Protein AF-A0A7S4VTW3-F1 (afdb_monomer)

Secondary structure (DSSP, 8-state):
---------TT-----TT------EEEE----SS--TT-EEEEEETTEEEEEE--TT-EEEESS--TTS---EEEEEE---B----PPPS-TTS-EEEEEEE-BSSSSPEEEEEEE-------HHHHHHHHHHHHHHHHHHHHHHHTT-HHHHHHHHHHHHHH--S-HHHHHHHHHHHHHHHHH--------PPP---PPPP-

Nearest PDB structures (foldseek):
  2cuh-assembly1_A  TM=1.885E-01  e=2.129E+00  Homo sapiens
  3s9d-assembly1_B  TM=3.911E-01  e=9.878E+00  Homo sapiens
  4gei-assembly1_A  TM=2.249E-01  e=9.311E+00  Homo sapiens
  4ll1-assembly1_C  TM=2.076E-01  e=8.274E+00  Homo sapiens

pLDDT: mean 75.36, std 17.24, range [35.75, 95.25]

Structure (mmCIF, N/CA/C/O backbone):
data_AF-A0A7S4VTW3-F1
#
_entry.id   AF-A0A7S4VTW3-F1
#
loop_
_atom_site.group_PDB
_atom_site.id
_atom_site.type_symbol
_atom_site.label_atom_id
_atom_site.label_alt_id
_atom_site.label_comp_id
_atom_site.label_asym_id
_atom_site.label_entity_id
_atom_site.label_seq_id
_atom_site.pdbx_PDB_ins_code
_atom_site.Cartn_x
_atom_site.Cartn_y
_atom_site.Cartn_z
_atom_site.occupancy
_atom_site.B_iso_or_equiv
_atom_site.auth_seq_id
_atom_site.auth_comp_id
_atom_site.auth_asym_id
_atom_site.auth_atom_id
_atom_site.pdbx_PDB_model_num
ATOM 1 N N . ALA A 1 1 ? -3.606 33.524 -30.419 1.00 40.31 1 ALA A N 1
ATOM 2 C CA . ALA A 1 1 ? -4.395 32.828 -31.462 1.00 40.31 1 ALA A CA 1
ATOM 3 C C . ALA A 1 1 ? -4.151 31.328 -31.303 1.00 40.31 1 ALA A C 1
ATOM 5 O O . ALA A 1 1 ? -2.993 30.963 -31.249 1.00 40.31 1 ALA A O 1
ATOM 6 N N . ARG A 1 2 ? -5.105 30.411 -31.132 1.00 37.78 2 ARG A N 1
ATOM 7 C CA . ARG A 1 2 ? -6.574 30.413 -31.103 1.00 37.78 2 ARG A CA 1
ATOM 8 C C . ARG A 1 2 ? -6.993 29.505 -29.932 1.00 37.78 2 ARG A C 1
ATOM 10 O O . ARG A 1 2 ? -6.525 28.375 -29.864 1.00 37.78 2 ARG A O 1
ATOM 17 N N . GLY A 1 3 ? -7.846 29.994 -29.032 1.00 37.25 3 GLY A N 1
ATOM 18 C CA . GLY A 1 3 ? -8.509 29.160 -28.029 1.00 37.25 3 GLY A CA 1
ATOM 19 C C . GLY A 1 3 ? -9.690 28.441 -28.676 1.00 37.25 3 GLY A C 1
ATOM 20 O O . GLY A 1 3 ? -10.595 29.096 -29.187 1.00 37.25 3 GLY A O 1
ATOM 21 N N . GLY A 1 4 ? -9.651 27.110 -28.709 1.00 35.75 4 GLY A N 1
ATOM 22 C CA . GLY A 1 4 ? -10.769 26.287 -29.161 1.00 35.75 4 GLY A CA 1
ATOM 23 C C . GLY A 1 4 ? -11.735 26.055 -28.006 1.00 35.75 4 GLY A C 1
ATOM 24 O O . GLY A 1 4 ? -11.451 25.253 -27.123 1.00 35.75 4 GLY A O 1
ATOM 25 N N . ALA A 1 5 ? -12.856 26.774 -27.999 1.00 41.16 5 ALA A N 1
ATOM 26 C CA . ALA A 1 5 ? -13.959 26.513 -27.084 1.00 41.16 5 ALA A CA 1
ATOM 27 C C . ALA A 1 5 ? -14.640 25.192 -27.477 1.00 41.16 5 ALA A C 1
ATOM 29 O O . ALA A 1 5 ? -15.158 25.055 -28.585 1.00 41.16 5 ALA A O 1
ATOM 30 N N . CYS A 1 6 ? -14.619 24.217 -26.569 1.00 38.84 6 CYS A N 1
ATOM 31 C CA . CYS A 1 6 ? -15.342 22.962 -26.725 1.00 38.84 6 CYS A CA 1
ATOM 32 C C . CYS A 1 6 ? -16.810 23.214 -26.352 1.00 38.84 6 CYS A C 1
ATOM 34 O O . CYS A 1 6 ? -17.150 23.328 -25.175 1.00 38.84 6 CYS A O 1
ATOM 36 N N . LEU A 1 7 ? -17.672 23.372 -27.356 1.00 40.34 7 LEU A N 1
ATOM 37 C CA . LEU A 1 7 ? -19.118 23.464 -27.163 1.00 40.34 7 LEU A CA 1
ATOM 38 C C . LEU A 1 7 ? -19.650 22.068 -26.812 1.00 40.34 7 LEU A C 1
ATOM 40 O O . LEU A 1 7 ? -19.725 21.186 -27.666 1.00 40.34 7 LEU A O 1
ATOM 44 N N . LEU A 1 8 ? -19.989 21.865 -25.539 1.00 41.28 8 LEU A N 1
ATOM 45 C CA . LEU A 1 8 ? -20.684 20.673 -25.057 1.00 41.28 8 LEU A CA 1
ATOM 46 C C . LEU A 1 8 ? -22.114 20.670 -25.610 1.00 41.28 8 LEU A C 1
ATOM 48 O O . LEU A 1 8 ? -22.966 21.426 -25.148 1.00 41.28 8 LEU A O 1
ATOM 52 N N . VAL A 1 9 ? -22.377 19.811 -26.594 1.00 42.78 9 VAL A N 1
ATOM 53 C CA . VAL A 1 9 ? -23.741 19.467 -27.013 1.00 42.78 9 VAL A CA 1
ATOM 54 C C . VAL A 1 9 ? -24.202 18.270 -26.172 1.00 42.78 9 VAL A C 1
ATOM 56 O O . VAL A 1 9 ? -23.543 17.226 -26.211 1.00 42.78 9 VAL A O 1
ATOM 59 N N . PRO A 1 10 ? -25.300 18.374 -25.405 1.00 39.25 10 PRO A N 1
ATOM 60 C CA . PRO A 1 10 ? -25.821 17.248 -24.639 1.00 39.25 10 PRO A CA 1
ATOM 61 C C . PRO A 1 10 ? -26.423 16.202 -25.591 1.00 39.25 10 PRO A C 1
ATOM 63 O O . PRO A 1 10 ? -27.351 16.501 -26.336 1.00 39.25 10 PRO A O 1
ATOM 66 N N . GLY A 1 11 ? -25.886 14.977 -25.570 1.00 49.53 11 GLY A N 1
ATOM 67 C CA . GLY A 1 11 ? -26.440 13.820 -26.294 1.00 49.53 11 GLY A CA 1
ATOM 68 C C . GLY A 1 11 ? -25.561 13.202 -27.388 1.00 49.53 11 GLY A C 1
ATOM 69 O O . GLY A 1 11 ? -25.946 12.183 -27.954 1.00 49.53 11 GLY A O 1
ATOM 70 N N . SER A 1 12 ? -24.374 13.749 -27.666 1.00 51.53 12 SER A N 1
ATOM 71 C CA . SER A 1 12 ? -23.443 13.170 -28.648 1.00 51.53 12 SER A CA 1
ATOM 72 C C . SER A 1 12 ? -22.347 12.338 -27.964 1.00 51.53 12 SER A C 1
ATOM 74 O O . SER A 1 12 ? -21.712 12.843 -27.037 1.00 51.53 12 SER A O 1
ATOM 76 N N . PRO A 1 13 ? -22.055 11.098 -28.409 1.00 41.88 13 PRO A N 1
ATOM 77 C CA . PRO A 1 13 ? -20.896 10.359 -27.919 1.00 41.88 13 PRO A CA 1
ATOM 78 C C . PRO A 1 13 ? -19.616 11.092 -28.340 1.00 41.88 13 PRO A C 1
ATOM 80 O O . PRO A 1 13 ? -19.361 11.304 -29.528 1.00 41.88 13 PRO A O 1
ATOM 83 N N . CYS A 1 14 ? -18.827 11.516 -27.353 1.00 39.41 14 CYS A N 1
ATOM 84 C CA . CYS A 1 14 ? -17.592 12.266 -27.552 1.00 39.41 14 CYS A CA 1
ATOM 85 C C . CYS A 1 14 ? -16.625 11.505 -28.475 1.00 39.41 14 CYS A C 1
ATOM 87 O O . CYS A 1 14 ? -16.074 10.475 -28.098 1.00 39.41 14 CYS A O 1
ATOM 89 N N . ARG A 1 15 ? -16.371 12.043 -29.675 1.00 46.22 15 ARG A N 1
ATOM 90 C CA . ARG A 1 15 ? -15.330 11.574 -30.612 1.00 46.22 15 ARG A CA 1
ATOM 91 C C . ARG A 1 15 ? -13.986 12.280 -30.381 1.00 46.22 15 ARG A C 1
ATOM 93 O O . ARG A 1 15 ? -13.304 12.658 -31.328 1.00 46.22 15 ARG A O 1
ATOM 100 N N . CYS A 1 16 ? -13.603 12.488 -29.126 1.00 39.94 16 CYS A N 1
ATOM 101 C CA . CYS A 1 16 ? -12.280 13.002 -28.788 1.00 39.94 16 CYS A CA 1
ATOM 102 C C . CYS A 1 16 ? -11.392 11.827 -28.375 1.00 39.94 16 CYS A C 1
ATOM 104 O O . CYS A 1 16 ? -11.634 11.193 -27.352 1.00 39.94 16 CYS A O 1
ATOM 106 N N . THR A 1 17 ? -10.328 11.573 -29.132 1.00 48.25 17 THR A N 1
ATOM 107 C CA . THR A 1 17 ? -9.265 10.607 -28.797 1.00 48.25 17 THR A CA 1
ATOM 108 C C . THR A 1 17 ? -8.477 10.974 -27.530 1.00 48.25 17 THR A C 1
ATOM 110 O O . THR A 1 17 ? -7.652 10.188 -27.082 1.00 48.25 17 THR A O 1
ATOM 113 N N . SER A 1 18 ? -8.743 12.138 -26.928 1.00 48.00 18 SER A N 1
ATOM 114 C CA . SER A 1 18 ? -8.175 12.606 -25.657 1.00 48.00 18 SER A CA 1
ATOM 115 C C . SER A 1 18 ? -9.196 12.729 -24.521 1.00 48.00 18 SER A C 1
ATOM 117 O O . SER A 1 18 ? -8.844 13.183 -23.432 1.00 48.00 18 SER A O 1
ATOM 119 N N . CYS A 1 19 ? -10.452 12.315 -24.726 1.00 40.25 19 CYS A N 1
ATOM 120 C CA . CYS A 1 19 ? -11.350 12.109 -23.599 1.00 40.25 19 CYS A CA 1
ATOM 121 C C . CYS A 1 19 ? -10.876 10.856 -22.864 1.00 40.25 19 CYS A C 1
ATOM 123 O O . CYS A 1 19 ? -11.271 9.741 -23.203 1.00 40.25 19 CYS A O 1
ATOM 125 N N . LEU A 1 20 ? -10.039 11.054 -21.842 1.00 51.88 20 LEU A N 1
ATOM 126 C CA . LEU A 1 20 ? -9.971 10.161 -20.692 1.00 51.88 20 LEU A CA 1
ATOM 127 C C . LEU A 1 20 ? -11.396 10.093 -20.136 1.00 51.88 20 LEU A C 1
ATOM 129 O O . LEU A 1 20 ? -11.798 10.896 -19.299 1.00 51.88 20 LEU A O 1
ATOM 133 N N . CYS A 1 21 ? -12.213 9.215 -20.714 1.00 48.25 21 CYS A N 1
ATOM 134 C CA . CYS A 1 21 ? -13.473 8.812 -20.135 1.00 48.25 21 CYS A CA 1
ATOM 135 C C . CYS A 1 21 ? -13.090 8.236 -18.779 1.00 48.25 21 CYS A C 1
ATOM 137 O O . CYS A 1 21 ? -12.480 7.175 -18.694 1.00 48.25 21 CYS A O 1
ATOM 139 N N . ASP A 1 22 ? -13.322 9.043 -17.750 1.00 58.25 22 ASP A N 1
ATOM 140 C CA . ASP A 1 22 ? -12.857 8.843 -16.389 1.00 58.25 22 ASP A CA 1
ATOM 141 C C . ASP A 1 22 ? -13.592 7.621 -15.824 1.00 58.25 22 ASP A C 1
ATOM 143 O O . ASP A 1 22 ? -14.666 7.718 -15.220 1.00 58.25 22 ASP A O 1
ATOM 147 N N . LYS A 1 23 ? -13.088 6.429 -16.164 1.00 69.56 23 LYS A N 1
ATOM 148 C CA . LYS A 1 23 ? -13.710 5.159 -15.807 1.00 69.56 23 LYS A CA 1
ATOM 149 C C . LYS A 1 23 ? -13.728 5.090 -14.291 1.00 69.56 23 LYS A C 1
ATOM 151 O O . LYS A 1 23 ? -12.695 5.109 -13.621 1.00 69.56 23 LYS A O 1
ATOM 156 N N . THR A 1 24 ? -14.944 5.081 -13.761 1.00 81.31 24 THR A N 1
ATOM 157 C CA . THR A 1 24 ? -15.186 5.019 -12.329 1.00 81.31 24 THR A CA 1
ATOM 158 C C . THR A 1 24 ? -15.434 3.566 -11.955 1.00 81.31 24 THR A C 1
ATOM 160 O O . THR A 1 24 ? -16.357 2.939 -12.467 1.00 81.31 24 THR A O 1
ATOM 163 N N . MET A 1 25 ? -14.602 3.024 -11.073 1.00 84.62 25 MET A N 1
ATOM 164 C CA . MET A 1 25 ? -14.746 1.678 -10.529 1.00 84.62 25 MET A CA 1
ATOM 165 C C . MET A 1 25 ? -15.407 1.749 -9.152 1.00 84.62 25 MET A C 1
ATOM 167 O O . MET A 1 25 ? -15.075 2.624 -8.355 1.00 84.62 25 MET A O 1
ATOM 171 N N . HIS A 1 26 ? -16.320 0.827 -8.853 1.00 88.44 26 HIS A N 1
ATOM 172 C CA . HIS A 1 26 ? -16.924 0.675 -7.530 1.00 88.44 26 HIS A CA 1
ATOM 173 C C . HIS A 1 26 ? -16.587 -0.714 -6.985 1.00 88.44 26 HIS A C 1
ATOM 175 O O . HIS A 1 26 ? -16.919 -1.715 -7.610 1.00 88.44 26 HIS A O 1
ATOM 181 N N . ILE A 1 27 ? -15.923 -0.768 -5.832 1.00 88.81 27 ILE A N 1
ATOM 182 C CA . ILE A 1 27 ? -15.597 -2.009 -5.124 1.00 88.81 27 ILE A CA 1
ATOM 183 C C . ILE A 1 27 ? -16.451 -2.063 -3.862 1.00 88.81 27 ILE A C 1
ATOM 185 O O . ILE A 1 27 ? -16.221 -1.287 -2.941 1.00 88.81 27 ILE A O 1
ATOM 189 N N . THR A 1 28 ? -17.434 -2.955 -3.809 1.00 90.81 28 THR A N 1
ATOM 190 C CA . THR A 1 28 ? -18.324 -3.112 -2.649 1.00 90.81 28 THR A CA 1
ATOM 191 C C . THR A 1 28 ? -17.976 -4.392 -1.907 1.00 90.8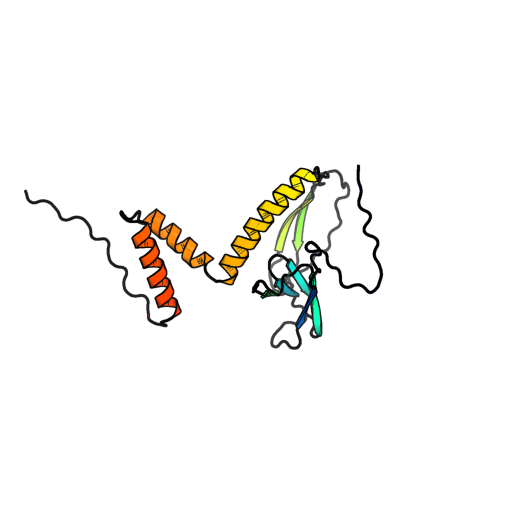1 28 THR A C 1
ATOM 193 O O . THR A 1 28 ? -17.871 -5.445 -2.534 1.00 90.81 28 THR A O 1
ATOM 196 N N . ILE A 1 29 ? -17.829 -4.322 -0.582 1.00 89.00 29 ILE A N 1
ATOM 197 C CA . ILE A 1 29 ? -17.709 -5.531 0.242 1.00 89.00 29 ILE A CA 1
ATOM 198 C C . ILE A 1 29 ? -19.113 -6.030 0.557 1.00 89.00 29 ILE A C 1
ATOM 200 O O . ILE A 1 29 ? -19.853 -5.381 1.295 1.00 89.00 29 ILE A O 1
ATOM 204 N N . VAL A 1 30 ? -19.481 -7.158 -0.045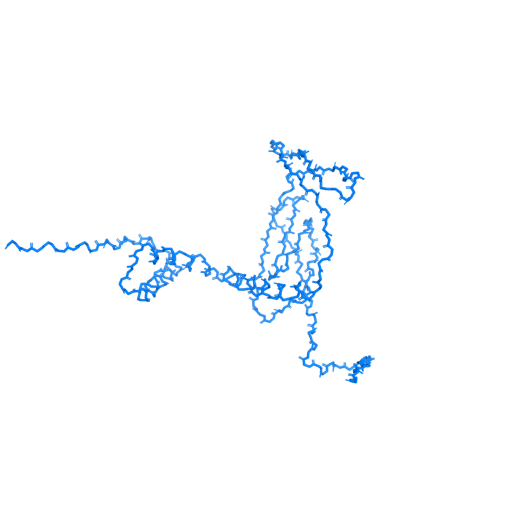 1.00 88.88 30 VAL A N 1
ATOM 205 C CA . VAL A 1 30 ? -20.820 -7.748 0.091 1.00 88.88 30 VAL A CA 1
ATOM 206 C C . VAL A 1 30 ? -20.940 -8.527 1.398 1.00 88.88 30 VAL A C 1
ATOM 208 O O . VAL A 1 30 ? -21.948 -8.412 2.083 1.00 88.88 30 VAL A O 1
ATOM 211 N N . GLU A 1 31 ? -19.892 -9.257 1.774 1.00 85.88 31 GLU A N 1
ATOM 212 C CA . GLU A 1 31 ? -19.836 -10.080 2.982 1.00 85.88 31 GLU A CA 1
ATOM 213 C C . GLU A 1 31 ? -18.412 -10.060 3.556 1.00 85.88 31 GLU A C 1
ATOM 215 O O . GLU A 1 31 ? -17.439 -9.925 2.811 1.00 85.88 31 GLU A O 1
ATOM 220 N N . ALA A 1 32 ? -18.287 -10.184 4.878 1.00 83.06 32 ALA A N 1
ATOM 221 C CA . ALA A 1 32 ? -17.016 -10.413 5.558 1.00 83.06 32 ALA A CA 1
ATOM 222 C C . ALA A 1 32 ? -17.240 -11.293 6.792 1.00 83.06 32 ALA A C 1
ATOM 224 O O . ALA A 1 32 ? -18.167 -11.049 7.564 1.00 83.06 32 ALA A O 1
ATOM 225 N N . GLY A 1 33 ? -16.382 -12.296 6.967 1.00 82.56 33 GLY A N 1
ATOM 226 C CA . GLY A 1 33 ? -16.269 -13.085 8.192 1.00 82.56 33 GLY A CA 1
ATOM 227 C C . GLY A 1 33 ? -15.075 -12.614 9.019 1.00 82.56 33 GLY A C 1
ATOM 228 O O . GLY A 1 33 ? -14.117 -12.079 8.463 1.00 82.56 33 GLY A O 1
ATOM 229 N N . ASP A 1 34 ? -15.150 -12.799 10.336 1.00 83.69 34 ASP A N 1
ATOM 230 C CA . ASP A 1 34 ? -14.021 -12.646 11.265 1.00 83.69 34 ASP A CA 1
ATOM 231 C C . ASP A 1 34 ? -13.341 -11.259 11.298 1.00 83.69 34 ASP A C 1
ATOM 233 O O . ASP A 1 34 ? -12.207 -11.130 11.761 1.00 83.69 34 ASP A O 1
ATOM 237 N N . LEU A 1 35 ? -14.024 -10.196 10.850 1.00 80.81 35 LEU A N 1
ATOM 238 C CA . LEU A 1 35 ? -13.532 -8.820 10.979 1.00 80.81 35 LEU A CA 1
ATOM 239 C C . LEU A 1 35 ? -14.039 -8.162 12.279 1.00 80.81 35 LEU A C 1
ATOM 241 O O . LEU A 1 35 ? -15.251 -8.157 12.516 1.00 80.81 35 LEU A O 1
ATOM 245 N N . PRO A 1 36 ? -13.160 -7.540 13.089 1.00 83.44 36 PRO A N 1
ATOM 246 C CA . PRO A 1 36 ? -13.571 -6.731 14.235 1.00 83.44 36 PRO A CA 1
ATOM 247 C C . PRO A 1 36 ? -14.512 -5.587 13.831 1.00 83.44 36 PRO A C 1
ATOM 249 O O . PRO A 1 36 ? -14.357 -4.980 12.769 1.00 83.44 36 PRO A O 1
ATOM 252 N N . SER A 1 37 ? -15.474 -5.249 14.696 1.00 79.50 37 SER A N 1
ATOM 253 C CA . SER A 1 37 ? -16.483 -4.211 14.421 1.00 79.50 37 SER A CA 1
ATOM 254 C C . SER A 1 37 ? -15.908 -2.799 14.250 1.00 79.50 37 SER A C 1
ATOM 256 O O . SER A 1 37 ? -16.566 -1.929 13.685 1.00 79.50 37 SER A O 1
ATOM 258 N N . ASP A 1 38 ? -14.701 -2.555 14.752 1.00 84.50 38 ASP A N 1
ATOM 259 C CA . ASP A 1 38 ? -13.972 -1.287 14.690 1.00 84.50 38 ASP A CA 1
ATOM 260 C C . ASP A 1 38 ? -12.769 -1.331 13.731 1.00 84.50 38 ASP A C 1
ATOM 262 O O . ASP A 1 38 ? -11.942 -0.412 13.711 1.00 84.50 38 ASP A O 1
ATOM 266 N N . ALA A 1 39 ? -12.686 -2.376 12.901 1.00 89.25 39 ALA A N 1
ATOM 267 C CA . ALA A 1 39 ? -11.655 -2.493 11.890 1.00 89.25 39 ALA A CA 1
ATOM 268 C C . ALA A 1 39 ? -11.787 -1.397 10.820 1.00 89.25 39 ALA A C 1
ATOM 270 O O . ALA A 1 39 ? -12.874 -0.957 10.437 1.00 89.25 39 ALA A O 1
ATOM 271 N N . PHE A 1 40 ? -10.649 -0.976 10.288 1.00 92.75 40 PHE A N 1
ATOM 272 C CA . PHE A 1 40 ? -10.537 -0.131 9.114 1.00 92.75 40 PHE A CA 1
ATOM 273 C C . PHE A 1 40 ? -10.112 -0.985 7.929 1.00 92.75 40 PHE A C 1
ATOM 275 O O . PHE A 1 40 ? -9.143 -1.738 8.012 1.00 92.75 40 PHE A O 1
ATOM 282 N N . LEU A 1 41 ? -10.791 -0.820 6.799 1.00 93.38 41 LEU A N 1
ATOM 283 C CA . LEU A 1 41 ? -10.428 -1.476 5.554 1.00 93.38 41 LEU A CA 1
ATOM 284 C C . LEU A 1 41 ? -9.726 -0.488 4.623 1.00 93.38 41 LEU A C 1
ATOM 286 O O . LEU A 1 41 ? -10.228 0.605 4.336 1.00 93.38 41 LEU A O 1
ATOM 290 N N . SER A 1 42 ? -8.556 -0.888 4.141 1.00 93.62 42 SER A N 1
ATOM 291 C CA . SER A 1 42 ? -7.818 -0.229 3.075 1.00 93.62 42 SER A CA 1
ATOM 292 C C . SER A 1 42 ? -7.982 -1.004 1.786 1.00 93.62 42 SER A C 1
ATOM 294 O O . SER A 1 42 ? -7.588 -2.162 1.709 1.00 93.62 42 SER A O 1
ATOM 296 N N . VAL A 1 43 ? -8.477 -0.327 0.759 1.00 92.06 43 VAL A N 1
ATOM 297 C CA . VAL A 1 43 ? -8.527 -0.845 -0.605 1.00 92.06 43 VAL A CA 1
ATOM 298 C C . VAL A 1 43 ? -7.586 -0.004 -1.455 1.00 92.06 43 VAL A C 1
ATOM 300 O O . VAL A 1 43 ? -7.741 1.219 -1.541 1.00 92.06 43 VAL A O 1
ATOM 303 N N . ARG A 1 44 ? -6.592 -0.643 -2.068 1.00 90.56 44 ARG A N 1
ATOM 304 C CA . ARG A 1 44 ? -5.660 -0.016 -3.006 1.00 90.56 44 ARG A CA 1
ATOM 305 C C . ARG A 1 44 ? -5.911 -0.554 -4.406 1.00 90.56 44 ARG A C 1
ATOM 307 O O . ARG A 1 44 ? -5.919 -1.761 -4.609 1.00 90.56 44 ARG A O 1
ATOM 314 N N . VAL A 1 45 ? -6.074 0.360 -5.355 1.00 87.19 45 VAL A N 1
ATOM 315 C CA . VAL A 1 45 ? -6.209 0.075 -6.786 1.00 87.19 45 VAL A CA 1
ATOM 316 C C . VAL A 1 45 ? -5.171 0.916 -7.519 1.00 87.19 45 VAL A C 1
ATOM 318 O O . VAL A 1 45 ? -5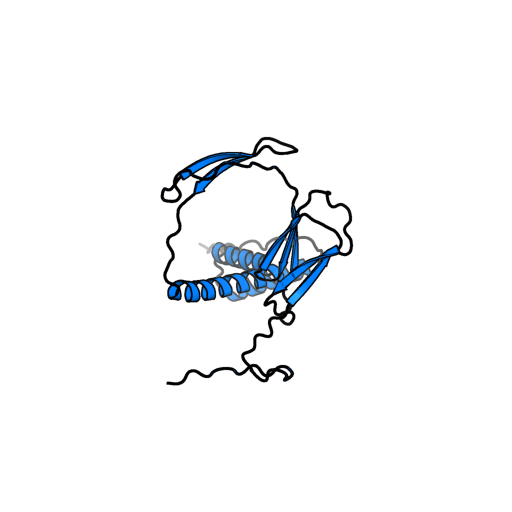.281 2.146 -7.552 1.00 87.19 45 VAL A O 1
ATOM 321 N N . GLY A 1 46 ? -4.129 0.265 -8.043 1.00 82.62 46 GLY A N 1
ATOM 322 C CA . GLY A 1 46 ? -2.951 0.951 -8.581 1.00 82.62 46 GLY A CA 1
ATOM 323 C C . GLY A 1 46 ? -2.340 1.907 -7.548 1.00 82.62 46 GLY A C 1
ATOM 324 O O . GLY A 1 46 ? -1.914 1.496 -6.468 1.00 82.62 46 GLY A O 1
ATOM 325 N N . GLU A 1 47 ? -2.349 3.205 -7.849 1.00 74.12 47 GLU A N 1
ATOM 326 C CA . GLU A 1 47 ? -1.818 4.254 -6.967 1.00 74.12 47 GLU A CA 1
ATOM 327 C C . GLU A 1 47 ? -2.822 4.759 -5.924 1.00 74.12 47 GLU A C 1
ATOM 329 O O . GLU A 1 47 ? -2.444 5.365 -4.919 1.00 74.12 47 GLU A O 1
ATOM 334 N N . THR A 1 48 ? -4.118 4.534 -6.146 1.00 82.81 48 THR A N 1
ATOM 335 C CA . THR A 1 48 ? -5.145 5.083 -5.263 1.00 82.81 48 THR A CA 1
ATOM 336 C C . THR A 1 48 ? -5.387 4.116 -4.115 1.00 82.81 48 THR A C 1
ATOM 338 O O . THR A 1 48 ? -5.960 3.048 -4.307 1.00 82.81 48 THR A O 1
ATOM 341 N N . LYS A 1 49 ? -4.996 4.508 -2.898 1.00 90.12 49 LYS A N 1
ATOM 342 C CA . LYS A 1 49 ? -5.365 3.824 -1.650 1.00 90.12 49 LYS A CA 1
ATOM 343 C C . LYS A 1 49 ? -6.497 4.578 -0.960 1.00 90.12 49 LYS A C 1
ATOM 345 O O . LYS A 1 49 ? -6.432 5.793 -0.789 1.00 90.12 49 LYS A O 1
ATOM 350 N N . ARG A 1 50 ? -7.538 3.857 -0.547 1.00 92.31 50 ARG A N 1
ATOM 351 C CA . ARG A 1 50 ? -8.671 4.387 0.218 1.00 92.31 50 ARG A CA 1
ATOM 352 C C . ARG A 1 50 ? -8.816 3.602 1.510 1.00 92.31 50 ARG A C 1
ATOM 354 O O . ARG A 1 50 ? -9.022 2.399 1.458 1.00 92.31 50 ARG A O 1
ATOM 361 N N . LEU A 1 51 ? -8.727 4.295 2.642 1.00 93.75 51 LEU A N 1
ATOM 362 C CA . LEU A 1 51 ? -8.870 3.739 3.989 1.00 93.75 51 LEU A CA 1
ATOM 363 C C . LEU A 1 51 ? -10.154 4.275 4.626 1.00 93.75 51 LEU A C 1
ATOM 365 O O . LEU A 1 51 ? -10.371 5.488 4.610 1.00 93.75 51 LEU A O 1
ATOM 369 N N . ARG A 1 52 ? -10.999 3.393 5.168 1.00 91.62 52 ARG A N 1
ATOM 370 C CA . ARG A 1 52 ? -12.267 3.762 5.822 1.00 91.62 52 ARG A CA 1
ATOM 371 C C . ARG A 1 52 ? -12.607 2.788 6.952 1.00 91.62 52 ARG A C 1
ATOM 373 O O . ARG A 1 52 ? -12.152 1.648 6.883 1.00 91.62 52 ARG A O 1
ATOM 380 N N . PRO A 1 53 ? -13.426 3.187 7.941 1.00 91.31 53 PRO A N 1
ATOM 381 C CA . PRO A 1 53 ? -14.064 2.232 8.842 1.00 91.31 53 PRO A CA 1
ATOM 382 C C . PRO A 1 53 ? -14.804 1.156 8.042 1.00 91.31 53 PRO A C 1
ATOM 384 O O . PRO A 1 53 ? -15.467 1.470 7.052 1.00 91.31 53 PRO A O 1
ATOM 387 N N . PHE A 1 54 ? -14.669 -0.100 8.450 1.00 88.56 54 PHE A N 1
ATOM 388 C CA . PHE A 1 54 ? -15.281 -1.220 7.756 1.00 88.56 54 PHE A CA 1
ATOM 389 C C . PHE A 1 54 ? -16.801 -1.220 7.957 1.00 88.56 54 PHE A C 1
ATOM 391 O O . PHE A 1 54 ? -17.297 -1.210 9.083 1.00 88.56 54 PHE A O 1
ATOM 398 N N . LYS A 1 55 ? -17.545 -1.230 6.847 1.00 87.06 55 LYS A N 1
ATOM 399 C CA . LYS A 1 55 ? -19.001 -1.381 6.824 1.00 87.06 55 LYS A CA 1
ATOM 400 C C . LYS A 1 55 ? -19.398 -2.256 5.645 1.00 87.06 55 LYS A C 1
ATOM 402 O O . LYS A 1 55 ? -19.050 -1.961 4.500 1.00 87.06 55 LYS A O 1
ATOM 407 N N . VAL A 1 56 ? -20.144 -3.318 5.929 1.00 87.31 56 VAL A N 1
ATOM 408 C CA . VAL A 1 56 ? -20.699 -4.201 4.899 1.00 87.31 56 VAL A CA 1
ATOM 409 C C . VAL A 1 56 ? -21.673 -3.407 4.023 1.00 87.31 56 VAL A C 1
ATOM 411 O O . VAL A 1 56 ? -22.460 -2.604 4.525 1.00 87.31 56 VAL A O 1
ATOM 414 N N . GLY A 1 57 ? -21.591 -3.600 2.708 1.00 85.31 57 GLY A N 1
ATOM 415 C CA . GLY A 1 57 ? -22.410 -2.895 1.721 1.00 85.31 57 GLY A CA 1
ATOM 416 C C . GLY A 1 57 ? -21.897 -1.506 1.324 1.00 85.31 57 GLY A C 1
ATOM 417 O O . GLY A 1 57 ? -22.463 -0.897 0.417 1.00 85.31 57 GLY A O 1
ATOM 418 N N . GLU A 1 58 ? -20.822 -0.994 1.935 1.00 87.88 58 GLU A N 1
ATOM 419 C CA . GLU A 1 58 ? -20.233 0.282 1.518 1.00 87.88 58 GLU A CA 1
ATOM 420 C C . GLU A 1 58 ? -19.319 0.111 0.292 1.00 87.88 58 GLU A C 1
ATOM 422 O O . GLU A 1 58 ? -18.489 -0.800 0.217 1.00 87.88 58 GLU A O 1
ATOM 427 N N . ALA A 1 59 ? -19.455 1.022 -0.677 1.00 87.88 59 ALA A N 1
ATOM 428 C CA . ALA A 1 59 ? -18.676 1.004 -1.907 1.00 87.88 59 ALA A CA 1
ATOM 429 C C . AL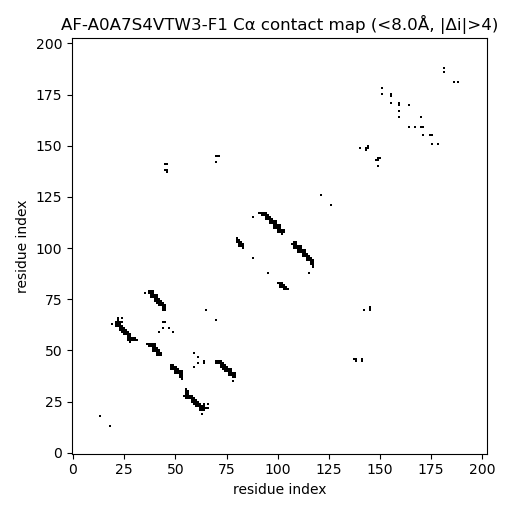A A 1 59 ? -17.427 1.902 -1.842 1.00 87.88 59 ALA A C 1
ATOM 431 O O . ALA A 1 59 ? -17.464 3.104 -1.538 1.00 87.88 59 ALA A O 1
ATOM 432 N N . PHE A 1 60 ? -16.305 1.335 -2.268 1.00 90.50 60 PHE A N 1
ATOM 433 C CA . PHE A 1 60 ? -15.079 2.030 -2.595 1.00 90.50 60 PHE A CA 1
ATOM 434 C C . PHE A 1 60 ? -15.083 2.478 -4.055 1.00 90.50 60 PHE A C 1
ATOM 436 O O . PHE A 1 60 ? -14.793 1.705 -4.959 1.00 90.50 60 PHE A O 1
ATOM 443 N N . THR A 1 61 ? -15.428 3.741 -4.295 1.00 89.50 61 THR A N 1
ATOM 444 C CA . THR A 1 61 ? -15.300 4.357 -5.623 1.00 89.50 61 THR A CA 1
ATOM 445 C C . THR A 1 61 ? -13.830 4.589 -5.961 1.00 89.50 61 THR A C 1
ATOM 447 O O . THR A 1 61 ? -13.078 4.954 -5.077 1.00 89.50 61 THR A O 1
ATOM 450 N N . PHE A 1 62 ? -13.404 4.469 -7.208 1.00 87.44 62 PHE A N 1
ATOM 451 C CA . PHE A 1 62 ? -12.089 4.888 -7.691 1.00 87.44 62 PHE A CA 1
ATOM 452 C C . PHE A 1 62 ? -12.277 5.559 -9.048 1.00 87.44 62 PHE A C 1
ATOM 454 O O . PHE A 1 62 ? -13.030 5.052 -9.871 1.00 87.44 62 PHE A O 1
ATOM 461 N N . LYS A 1 63 ? -11.652 6.719 -9.258 1.00 85.50 63 LYS A N 1
ATOM 462 C CA . LYS A 1 63 ? -11.717 7.473 -10.521 1.00 85.50 63 LYS A CA 1
ATOM 463 C C . LYS A 1 63 ? -10.391 7.325 -11.258 1.00 85.50 63 LYS A C 1
ATOM 465 O O . LYS A 1 63 ? -9.374 7.116 -10.598 1.00 85.50 63 LYS A O 1
ATOM 470 N N . GLY A 1 64 ? -10.407 7.440 -12.582 1.00 73.50 64 GLY A N 1
ATOM 471 C CA . GLY A 1 64 ? -9.205 7.356 -13.410 1.00 73.50 64 GLY A CA 1
ATOM 472 C C . GLY A 1 64 ? -8.511 5.998 -13.358 1.00 73.50 64 GLY A C 1
ATOM 473 O O . GLY A 1 64 ? -7.307 5.927 -13.587 1.00 73.50 64 GLY A O 1
ATOM 474 N N . VAL A 1 65 ? -9.242 4.935 -13.007 1.00 68.06 65 VAL A N 1
ATOM 475 C CA . VAL A 1 65 ? -8.694 3.578 -13.007 1.00 68.06 65 VAL A CA 1
ATOM 476 C C . VAL A 1 65 ? -8.947 2.967 -14.371 1.00 68.06 65 VAL A C 1
ATOM 478 O O . VAL A 1 65 ? -10.092 2.744 -14.775 1.00 68.06 65 VAL A O 1
ATOM 481 N N . ASP A 1 66 ? -7.865 2.641 -15.064 1.00 66.00 66 ASP A N 1
ATOM 482 C CA . ASP A 1 66 ? -7.932 1.863 -16.288 1.00 66.00 66 ASP A CA 1
ATOM 483 C C . ASP A 1 66 ? -8.300 0.415 -15.945 1.00 66.00 66 ASP A C 1
ATOM 485 O O . ASP A 1 66 ? -7.451 -0.439 -15.732 1.00 66.00 66 ASP A O 1
ATOM 489 N N . ALA A 1 67 ? -9.597 0.099 -15.926 1.00 56.84 67 ALA A N 1
ATOM 490 C CA . ALA A 1 67 ? -10.081 -1.276 -15.732 1.00 56.84 67 ALA A CA 1
ATOM 491 C C . ALA A 1 67 ? -9.537 -2.273 -16.785 1.00 56.84 67 ALA A C 1
ATOM 493 O O . ALA A 1 67 ? -9.665 -3.483 -16.631 1.00 56.84 67 ALA A O 1
ATOM 494 N N . SER A 1 68 ? -8.944 -1.764 -17.870 1.00 55.16 68 SER A N 1
ATOM 495 C CA . SER A 1 68 ? -8.358 -2.538 -18.965 1.00 55.16 68 SER A CA 1
ATOM 496 C C . SER A 1 68 ? -6.883 -2.913 -18.746 1.00 55.16 68 SER A C 1
ATOM 498 O O . SER A 1 68 ? -6.365 -3.695 -19.534 1.00 55.16 68 SER A O 1
ATOM 500 N N . SER A 1 69 ? -6.199 -2.386 -17.720 1.00 55.38 69 SER A N 1
ATOM 501 C CA . SER A 1 69 ? -4.755 -2.609 -17.512 1.00 55.38 69 SER A CA 1
ATOM 502 C C . SER A 1 69 ? -4.408 -3.778 -16.581 1.00 55.38 69 SER A C 1
ATOM 504 O O . SER A 1 69 ? -3.245 -3.942 -16.226 1.00 55.38 69 SER A O 1
ATOM 506 N N . GLY A 1 70 ? -5.377 -4.620 -16.197 1.00 57.19 70 GLY A N 1
ATOM 507 C CA . GLY A 1 70 ? -5.105 -5.811 -15.376 1.00 57.19 70 GLY A CA 1
ATOM 508 C C . GLY A 1 70 ? -4.527 -5.490 -13.990 1.00 57.19 70 GLY A C 1
ATOM 509 O O . GLY A 1 70 ? -3.815 -6.309 -13.418 1.00 57.19 70 GLY A O 1
ATOM 510 N N . GLY A 1 71 ? -4.787 -4.285 -13.469 1.00 68.44 71 GLY A N 1
ATOM 511 C CA . GLY A 1 71 ? -4.220 -3.818 -12.205 1.00 68.44 71 GLY A CA 1
ATOM 512 C C . GLY A 1 71 ? -4.661 -4.665 -11.010 1.00 68.44 71 GLY A C 1
ATOM 513 O O . GLY A 1 71 ? -5.832 -5.030 -10.896 1.00 68.44 71 GLY A O 1
ATOM 514 N N . CYS A 1 72 ? -3.727 -4.955 -10.100 1.00 75.62 72 CYS A N 1
ATOM 515 C CA . CYS A 1 72 ? -4.045 -5.668 -8.869 1.00 75.62 72 CYS A CA 1
ATOM 516 C C . CYS A 1 72 ? -4.803 -4.776 -7.876 1.00 75.62 72 CYS A C 1
ATOM 518 O O . CYS A 1 72 ? -4.624 -3.552 -7.827 1.00 75.62 72 CYS A O 1
ATOM 520 N N . ILE A 1 73 ? -5.659 -5.413 -7.078 1.00 87.69 73 ILE A N 1
ATOM 521 C CA . ILE A 1 73 ? -6.405 -4.775 -5.996 1.00 87.69 73 ILE A CA 1
ATOM 522 C C . ILE A 1 73 ? -5.893 -5.370 -4.692 1.00 87.69 73 ILE A C 1
ATOM 524 O O . ILE A 1 73 ? -6.014 -6.573 -4.472 1.00 87.69 73 ILE A O 1
ATOM 528 N N . GLN A 1 74 ? -5.330 -4.529 -3.833 1.00 88.94 74 GLN A N 1
ATOM 529 C CA . GLN A 1 74 ? -4.841 -4.943 -2.522 1.00 88.94 74 GLN A CA 1
ATOM 530 C C . GLN A 1 74 ? -5.844 -4.538 -1.440 1.00 88.94 74 GLN A C 1
ATOM 532 O O . GLN A 1 74 ? -6.303 -3.391 -1.404 1.00 88.94 74 GLN A O 1
ATOM 537 N N . PHE A 1 75 ? -6.138 -5.477 -0.543 1.00 91.38 75 PHE A N 1
ATOM 538 C CA . PHE A 1 75 ? -6.980 -5.277 0.631 1.00 91.38 75 PHE A CA 1
ATOM 539 C C . PHE A 1 75 ? -6.131 -5.440 1.892 1.00 91.38 75 PHE A C 1
ATOM 541 O O . PHE A 1 75 ? -5.517 -6.484 2.083 1.00 91.38 75 PHE A O 1
ATOM 548 N N . ASP A 1 76 ? -6.120 -4.424 2.754 1.00 91.00 76 ASP A N 1
ATOM 549 C CA . ASP A 1 76 ? -5.507 -4.504 4.082 1.00 91.00 76 ASP A CA 1
ATOM 550 C C . ASP A 1 76 ? -6.579 -4.215 5.142 1.00 91.00 76 ASP A C 1
ATOM 552 O O . ASP A 1 76 ? -7.303 -3.221 5.029 1.00 91.00 76 ASP A O 1
ATOM 556 N N . ALA A 1 77 ? -6.663 -5.044 6.181 1.00 90.69 77 ALA A N 1
ATOM 557 C CA . ALA A 1 77 ? -7.489 -4.787 7.357 1.00 90.69 77 ALA A CA 1
ATOM 558 C C . ALA A 1 77 ? -6.605 -4.283 8.505 1.00 90.69 77 ALA A C 1
ATOM 560 O O . ALA A 1 77 ? -5.538 -4.837 8.768 1.00 90.69 77 ALA A O 1
ATOM 561 N N . TYR A 1 78 ? -7.045 -3.224 9.178 1.00 90.81 78 TYR A N 1
ATOM 562 C CA . TYR A 1 78 ? -6.347 -2.619 10.307 1.00 90.81 78 TYR A CA 1
ATOM 563 C C . TYR A 1 78 ? -7.269 -2.535 11.511 1.00 90.81 78 TYR A C 1
ATOM 565 O O . TYR A 1 78 ? -8.438 -2.192 11.372 1.00 90.81 78 TYR A O 1
ATOM 573 N N . GLU A 1 79 ? -6.729 -2.757 12.698 1.00 89.25 79 GLU A N 1
ATOM 574 C CA . GLU A 1 79 ? -7.430 -2.492 13.949 1.00 89.25 79 GLU A CA 1
ATOM 575 C C . GLU A 1 79 ? -7.060 -1.103 14.470 1.00 89.25 79 GLU A C 1
ATOM 577 O O . GLU A 1 79 ? -5.916 -0.642 14.340 1.00 89.25 79 GLU A O 1
ATOM 582 N N . LYS A 1 80 ? -8.030 -0.407 15.062 1.00 86.69 80 LYS A N 1
ATOM 583 C CA . LYS A 1 80 ? -7.773 0.893 15.666 1.00 86.69 80 LYS A CA 1
ATOM 584 C C . LYS A 1 80 ? -7.052 0.711 16.997 1.00 86.69 80 LYS A C 1
ATOM 586 O O . LYS A 1 80 ? -7.672 0.526 18.034 1.00 86.69 80 LYS A O 1
ATOM 591 N N . LEU A 1 81 ? -5.736 0.896 16.983 1.00 85.94 81 LEU A N 1
ATOM 592 C CA . LEU A 1 81 ? -4.940 0.764 18.203 1.00 85.94 81 LEU A CA 1
ATOM 593 C C . LEU A 1 81 ? -5.286 1.811 19.268 1.00 85.94 81 LEU A C 1
ATOM 595 O O . LEU A 1 81 ? -5.266 1.477 20.443 1.00 85.94 81 LEU A O 1
ATOM 599 N N . GLY A 1 82 ? -5.594 3.058 18.889 1.00 85.12 82 GLY A N 1
ATOM 600 C CA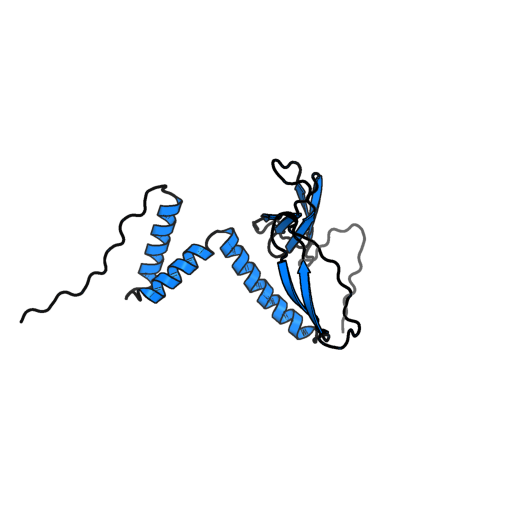 . GLY A 1 82 ? -5.809 4.167 19.825 1.00 85.12 82 GLY A CA 1
ATOM 601 C C . GLY A 1 82 ? -6.209 5.476 19.140 1.00 85.12 82 GLY A C 1
ATOM 602 O O . GLY A 1 82 ? -6.230 5.566 17.912 1.00 85.12 82 GLY A O 1
ATOM 603 N N . SER A 1 83 ? -6.564 6.505 19.915 1.00 85.50 83 SER A N 1
ATOM 604 C CA . SER A 1 83 ? -6.926 7.831 19.386 1.00 85.50 83 SER A CA 1
ATOM 605 C C . SER A 1 83 ? -6.601 8.932 20.386 1.00 85.50 83 SER A C 1
ATOM 607 O O . SER A 1 83 ? -6.935 8.815 21.560 1.00 85.50 83 SER A O 1
ATOM 609 N N . LEU A 1 84 ? -6.020 10.031 19.906 1.00 88.00 84 LEU A N 1
ATOM 610 C CA . LEU A 1 84 ? -5.763 11.235 20.691 1.00 88.00 84 LEU A CA 1
ATOM 611 C C . LEU A 1 84 ? -6.175 12.459 19.872 1.00 88.00 84 LEU A C 1
ATOM 613 O O . LEU A 1 84 ? -5.762 12.599 18.724 1.00 88.00 84 LEU A O 1
ATOM 617 N N . MET A 1 85 ? -6.967 13.350 20.465 1.00 84.44 85 MET A N 1
ATOM 618 C CA . MET A 1 85 ? -7.192 14.688 19.921 1.00 84.44 85 MET A CA 1
ATOM 619 C C . MET A 1 85 ? -6.312 15.683 20.670 1.00 84.44 85 MET A C 1
ATOM 621 O O . MET A 1 85 ? -6.404 15.791 21.891 1.00 84.44 85 MET A O 1
ATOM 625 N N . THR A 1 86 ? -5.482 16.425 19.940 1.00 82.62 86 THR A N 1
ATOM 626 C CA . THR A 1 86 ? -4.685 17.533 20.480 1.00 82.62 86 THR A CA 1
ATOM 627 C C . THR A 1 86 ? -5.121 18.851 19.848 1.00 82.62 86 THR A C 1
ATOM 629 O O . THR A 1 86 ? -5.754 18.879 18.791 1.00 82.62 86 THR A O 1
ATOM 632 N N . ARG A 1 87 ? -4.827 19.966 20.523 1.00 80.75 87 ARG A N 1
ATOM 633 C CA . ARG A 1 87 ? -5.018 21.298 19.938 1.00 80.75 87 ARG A CA 1
ATOM 634 C C . ARG A 1 87 ? -3.954 21.537 18.866 1.00 80.75 87 ARG A C 1
ATOM 636 O O . ARG A 1 87 ? -2.815 21.102 19.028 1.00 80.75 87 ARG A O 1
ATOM 643 N N . GLY A 1 88 ? -4.343 22.226 17.793 1.00 75.12 88 GLY A N 1
ATOM 644 C CA . GLY A 1 88 ? -3.415 22.676 16.756 1.00 75.12 88 GLY A CA 1
ATOM 645 C C . GLY A 1 88 ? -2.417 23.721 17.276 1.00 75.12 88 GLY A C 1
ATOM 646 O O . GLY A 1 88 ? -2.590 24.229 18.386 1.00 75.12 88 GLY A O 1
ATOM 647 N N . PRO A 1 89 ? -1.375 24.042 16.492 1.00 75.00 89 PRO A N 1
ATOM 648 C CA . PRO A 1 89 ? -0.405 25.066 16.865 1.00 75.00 89 PRO A CA 1
ATOM 649 C C . PRO A 1 89 ? -1.084 26.435 17.009 1.00 75.00 89 PRO A C 1
ATOM 651 O O . PRO A 1 89 ? -1.923 26.795 16.185 1.00 75.00 89 PRO A O 1
ATOM 654 N N . GLU A 1 90 ? -0.711 27.198 18.039 1.00 72.88 90 GLU A N 1
ATOM 655 C CA . GLU A 1 90 ? -1.244 28.554 18.266 1.00 72.88 90 GLU A CA 1
ATOM 656 C C . GLU A 1 90 ? -0.802 29.534 17.165 1.00 72.88 90 GLU A C 1
ATOM 658 O O . GLU A 1 90 ? -1.572 30.403 16.766 1.00 72.88 90 GLU A O 1
ATOM 663 N N . ASP A 1 91 ? 0.394 29.321 16.606 1.00 72.06 91 ASP A N 1
ATOM 664 C CA . ASP A 1 91 ? 0.958 30.095 15.501 1.00 72.06 91 ASP A CA 1
ATOM 665 C C . ASP A 1 91 ? 1.102 29.215 14.247 1.00 72.06 91 ASP A C 1
ATOM 667 O O . ASP A 1 91 ? 2.019 28.398 14.150 1.00 72.06 91 ASP A O 1
ATOM 671 N N . ALA A 1 92 ? 0.251 29.419 13.235 1.00 67.69 92 ALA A N 1
ATOM 672 C CA . ALA A 1 92 ? 0.325 28.689 11.958 1.00 67.69 92 ALA A CA 1
ATOM 673 C C . ALA A 1 92 ? 1.582 29.014 11.119 1.00 67.69 92 ALA A C 1
ATOM 675 O O . ALA A 1 92 ? 1.870 28.323 10.144 1.00 67.69 92 ALA A O 1
ATOM 676 N N . SER A 1 93 ? 2.326 30.060 11.490 1.00 66.50 93 SER A N 1
ATOM 677 C CA . SER A 1 93 ? 3.493 30.564 10.753 1.00 66.50 93 SER A CA 1
ATOM 678 C C . SER A 1 93 ? 4.834 30.059 11.292 1.00 66.50 93 SER A C 1
ATOM 680 O O . SER A 1 93 ? 5.870 30.349 10.698 1.00 66.50 93 SER A O 1
ATOM 682 N N . LYS A 1 94 ? 4.846 29.336 12.419 1.00 72.75 94 LYS A N 1
ATOM 683 C CA . LYS A 1 94 ? 6.072 28.817 13.039 1.00 72.75 94 LYS A CA 1
ATOM 684 C C . LYS A 1 94 ? 6.079 27.299 13.024 1.00 72.75 94 LYS A C 1
ATOM 686 O O . LYS A 1 94 ? 5.044 26.652 13.161 1.00 72.75 94 LYS A O 1
ATOM 691 N N . GLU A 1 95 ? 7.273 26.736 12.893 1.00 80.19 95 GLU A N 1
ATOM 692 C CA . GLU A 1 95 ? 7.451 25.308 13.100 1.00 80.19 95 GLU A CA 1
ATOM 693 C C . GLU A 1 95 ? 7.254 24.972 14.578 1.00 80.19 95 GLU A C 1
ATOM 695 O O . GLU A 1 95 ? 7.837 25.620 15.448 1.00 80.19 95 GLU A O 1
ATOM 700 N N . SER A 1 96 ? 6.449 23.953 14.868 1.00 80.25 96 SER A N 1
ATOM 701 C CA . SER A 1 96 ? 6.267 23.455 16.232 1.00 80.25 96 SER A CA 1
ATOM 702 C C . SER A 1 96 ? 6.546 21.957 16.312 1.00 80.25 96 SER A C 1
ATOM 704 O O . SER A 1 96 ? 6.241 21.197 15.391 1.00 80.25 96 SER A O 1
ATOM 706 N N . LEU A 1 97 ? 7.173 21.546 17.416 1.00 84.25 97 LEU A N 1
ATOM 707 C CA . LEU A 1 97 ? 7.388 20.151 17.788 1.00 84.25 97 LEU A CA 1
ATOM 708 C C . LEU A 1 97 ? 6.502 19.838 18.993 1.00 84.25 97 LEU A C 1
ATOM 710 O O . LEU A 1 97 ? 6.579 20.530 20.006 1.00 84.25 97 LEU A O 1
ATOM 714 N N . GLN A 1 98 ? 5.673 18.804 18.884 1.00 83.88 98 GLN A N 1
ATOM 715 C CA . GLN A 1 98 ? 4.769 18.360 19.939 1.00 83.88 98 GLN A CA 1
ATOM 716 C C . GLN A 1 98 ? 4.992 16.876 20.226 1.00 83.88 98 GLN A C 1
ATOM 718 O O . GLN A 1 98 ? 4.869 16.034 19.337 1.00 83.88 98 GLN A O 1
ATOM 723 N N . ASP A 1 99 ? 5.297 16.558 21.480 1.00 86.31 99 ASP A N 1
ATOM 724 C CA . ASP A 1 99 ? 5.261 15.192 21.991 1.00 86.31 99 ASP A CA 1
ATOM 725 C C . ASP A 1 99 ? 3.805 14.788 22.258 1.00 86.31 99 ASP A C 1
ATOM 727 O O . ASP A 1 99 ? 3.080 15.480 22.976 1.00 86.31 99 ASP A O 1
ATOM 731 N N . VAL A 1 100 ? 3.369 13.667 21.684 1.00 88.62 100 VAL A N 1
ATOM 732 C CA . VAL A 1 100 ? 2.030 13.106 21.893 1.00 88.62 100 VAL A CA 1
ATOM 733 C C . VAL A 1 100 ? 2.107 11.671 22.395 1.00 88.62 100 VAL A C 1
ATOM 735 O O . VAL A 1 100 ? 2.986 10.904 22.005 1.00 88.62 100 VAL A O 1
ATOM 738 N N . SER A 1 101 ? 1.160 11.302 23.255 1.00 88.56 101 SER A N 1
ATOM 739 C CA . SER A 1 101 ? 1.010 9.946 23.785 1.00 88.56 101 SER A CA 1
ATOM 740 C C . SER A 1 101 ? -0.399 9.452 23.485 1.00 88.56 101 SER A C 1
ATOM 742 O O . SER A 1 101 ? -1.376 9.985 24.011 1.00 88.56 101 SER A O 1
ATOM 744 N N . ILE A 1 102 ? -0.508 8.478 22.585 1.00 90.88 102 ILE A N 1
ATOM 745 C CA . ILE A 1 102 ? -1.775 7.915 22.128 1.00 90.88 102 ILE A CA 1
ATOM 746 C C . ILE A 1 102 ? -2.108 6.717 23.025 1.00 90.88 102 ILE A C 1
ATOM 748 O O . ILE A 1 102 ? -1.374 5.724 22.990 1.00 90.88 102 ILE A O 1
ATOM 752 N N . PRO A 1 103 ? -3.192 6.774 23.820 1.00 87.56 103 PRO A N 1
ATOM 753 C CA . PRO A 1 103 ? -3.623 5.631 24.613 1.00 87.56 103 PRO A CA 1
ATOM 754 C C . PRO A 1 103 ? -4.111 4.524 23.679 1.00 87.56 103 PRO A C 1
ATOM 756 O O . PRO A 1 103 ? -4.852 4.807 22.730 1.00 87.56 103 PRO A O 1
ATOM 759 N N . THR A 1 104 ? -3.692 3.285 23.939 1.00 85.94 104 THR A N 1
ATOM 760 C CA . THR A 1 104 ? -4.097 2.127 23.139 1.00 85.94 104 THR A CA 1
ATOM 761 C C . THR A 1 104 ? -5.121 1.256 23.863 1.00 85.94 104 THR A C 1
ATOM 763 O O . THR A 1 104 ? -5.171 1.244 25.090 1.00 85.94 104 THR A O 1
ATOM 766 N N . ALA A 1 105 ? -5.965 0.545 23.110 1.00 77.69 105 ALA A N 1
ATOM 767 C CA . ALA A 1 105 ? -7.006 -0.317 23.678 1.00 77.69 105 ALA A CA 1
ATOM 768 C C . ALA A 1 105 ? -6.437 -1.569 24.375 1.00 77.69 105 ALA A C 1
ATOM 770 O O . ALA A 1 105 ? -6.995 -2.034 25.368 1.00 77.69 105 ALA A O 1
ATOM 771 N N . HIS A 1 106 ? -5.313 -2.097 23.876 1.00 71.00 106 HIS A N 1
ATOM 772 C CA . HIS A 1 106 ? -4.788 -3.411 24.266 1.00 71.00 106 HIS A CA 1
ATOM 773 C C . HIS A 1 106 ? -3.281 -3.422 24.590 1.00 71.00 106 HIS A C 1
ATOM 775 O O . HIS A 1 106 ? -2.630 -4.457 24.463 1.00 71.00 106 HIS A O 1
ATOM 781 N N . GLY A 1 107 ? -2.690 -2.303 25.027 1.00 76.44 107 GLY A N 1
ATOM 782 C CA . GLY A 1 107 ? -1.252 -2.274 25.306 1.00 76.44 107 GLY A CA 1
ATOM 783 C C . GLY A 1 107 ? -0.710 -0.972 25.905 1.00 76.44 107 GLY A C 1
ATOM 784 O O . GLY A 1 107 ? -1.469 -0.157 26.433 1.00 76.44 107 GLY A O 1
ATOM 785 N N . PRO A 1 108 ? 0.622 -0.773 25.866 1.00 82.81 108 PRO A N 1
ATOM 786 C CA . PRO A 1 108 ? 1.240 0.480 26.286 1.00 82.81 108 PRO A CA 1
ATOM 787 C C . PRO A 1 108 ? 0.863 1.629 25.338 1.00 82.81 108 PRO A C 1
ATOM 789 O O . PRO A 1 108 ? 0.606 1.424 24.147 1.00 82.81 108 PRO A O 1
ATOM 792 N N . SER A 1 109 ? 0.843 2.855 25.863 1.00 86.38 109 SER A N 1
ATOM 793 C CA . SER A 1 109 ? 0.600 4.053 25.054 1.00 86.38 109 SER A CA 1
ATOM 794 C C . SER A 1 109 ? 1.698 4.241 24.006 1.00 86.38 109 SER A C 1
ATOM 796 O O . SER A 1 109 ? 2.885 4.079 24.295 1.00 86.38 109 SER A O 1
ATOM 798 N N . ILE A 1 110 ? 1.305 4.622 22.791 1.00 88.06 110 ILE A N 1
ATOM 799 C CA . ILE A 1 110 ? 2.233 4.903 21.691 1.00 88.06 110 ILE A CA 1
ATOM 800 C C . ILE A 1 110 ? 2.684 6.359 21.807 1.00 88.06 110 ILE A C 1
ATOM 802 O O . ILE A 1 110 ? 1.863 7.269 21.696 1.00 88.06 110 ILE A O 1
ATOM 806 N N . SER A 1 111 ? 3.981 6.592 22.010 1.00 87.50 111 SER A N 1
ATOM 807 C CA . SER A 1 111 ? 4.563 7.937 22.007 1.00 87.50 111 SER A CA 1
ATOM 808 C C . SER A 1 111 ? 5.055 8.325 20.610 1.00 87.50 111 SER A C 1
ATOM 810 O O . SER A 1 111 ? 5.699 7.538 19.917 1.00 87.50 111 SER A O 1
ATOM 812 N N . ALA A 1 112 ? 4.752 9.548 20.178 1.00 86.19 112 ALA A N 1
ATOM 813 C CA . ALA A 1 112 ? 5.200 10.089 18.898 1.00 86.19 112 ALA A CA 1
ATOM 814 C C . ALA A 1 112 ? 5.578 11.570 19.026 1.00 86.19 112 ALA A C 1
ATOM 816 O O . ALA A 1 112 ? 4.951 12.321 19.767 1.00 86.19 112 ALA A O 1
ATOM 817 N N . LYS A 1 113 ? 6.588 11.996 18.260 1.00 88.06 113 LYS A N 1
ATOM 818 C CA . LYS A 1 113 ? 6.966 13.405 18.090 1.00 88.06 113 LYS A CA 1
ATOM 819 C C . LYS A 1 113 ? 6.404 13.920 16.777 1.00 88.06 113 LYS A C 1
ATOM 821 O O . LYS A 1 113 ? 6.801 13.449 15.714 1.00 88.06 113 LYS A O 1
ATOM 826 N N . ILE A 1 114 ? 5.497 14.886 16.844 1.00 86.81 114 ILE A N 1
ATOM 827 C CA . ILE A 1 114 ? 4.875 15.508 15.676 1.00 86.81 114 ILE A CA 1
ATOM 828 C C . ILE A 1 114 ? 5.580 16.832 15.397 1.00 86.81 114 ILE A C 1
ATOM 830 O O . ILE A 1 114 ? 5.691 17.675 16.283 1.00 86.81 114 ILE A O 1
ATOM 834 N N . ARG A 1 115 ? 6.032 17.026 14.155 1.00 85.62 115 ARG A N 1
ATOM 835 C CA . ARG A 1 115 ? 6.492 18.323 13.646 1.00 85.62 115 ARG A CA 1
ATOM 836 C C . ARG A 1 115 ? 5.423 18.908 12.736 1.00 85.62 115 ARG A C 1
ATOM 838 O O . ARG A 1 115 ? 5.017 18.250 11.781 1.00 85.62 115 ARG A O 1
ATOM 845 N N . VAL A 1 116 ? 5.009 20.140 13.003 1.00 83.75 116 VAL A N 1
ATOM 846 C CA . VAL A 1 116 ? 4.104 20.897 12.134 1.00 83.75 116 VAL A CA 1
ATOM 847 C C . VAL A 1 116 ? 4.887 22.056 11.534 1.00 83.75 116 VAL A C 1
ATOM 849 O O . VAL A 1 116 ? 5.378 22.901 12.277 1.00 83.75 116 VAL A O 1
ATOM 852 N N . SER A 1 117 ? 5.010 22.081 10.205 1.00 81.06 117 SER A N 1
ATOM 853 C CA . SER A 1 117 ? 5.714 23.129 9.457 1.00 81.06 117 SER A CA 1
ATOM 854 C C . SER A 1 117 ? 4.771 23.761 8.424 1.00 81.06 117 SER A C 1
ATOM 856 O O . SER A 1 117 ? 4.117 23.020 7.680 1.00 81.06 117 SER A O 1
ATOM 858 N N . PRO A 1 118 ? 4.698 25.100 8.323 1.00 75.12 118 PRO A N 1
ATOM 859 C CA . PRO A 1 118 ? 3.969 25.752 7.241 1.00 75.12 118 PRO A CA 1
ATOM 860 C C . PRO A 1 118 ? 4.613 25.411 5.891 1.00 75.12 118 PRO A C 1
ATOM 862 O O . PRO A 1 118 ? 5.825 25.512 5.723 1.00 75.12 118 PRO A O 1
ATOM 865 N N . THR A 1 119 ? 3.803 24.979 4.922 1.00 68.31 119 THR A N 1
ATOM 866 C CA . THR A 1 119 ? 4.267 24.705 3.553 1.00 68.31 119 THR A CA 1
ATOM 867 C C . THR A 1 119 ? 3.963 25.908 2.666 1.00 68.31 119 THR A C 1
ATOM 869 O O . THR A 1 119 ? 2.795 26.207 2.420 1.00 68.31 119 THR A O 1
ATOM 872 N N . GLU A 1 120 ? 5.000 26.583 2.162 1.00 62.94 120 GLU A N 1
ATOM 873 C CA . GLU A 1 120 ? 4.836 27.611 1.128 1.00 62.94 120 GLU A CA 1
ATOM 874 C C . GLU A 1 120 ? 4.409 26.989 -0.217 1.00 62.94 120 GLU A C 1
ATOM 876 O O . GLU A 1 120 ? 4.877 25.904 -0.590 1.00 62.94 120 GLU A O 1
ATOM 881 N N . PRO A 1 121 ? 3.524 27.657 -0.978 1.00 54.97 121 PRO A N 1
ATOM 882 C CA . PRO A 1 121 ? 3.067 27.169 -2.272 1.00 54.97 121 PRO A CA 1
ATOM 883 C C . PRO A 1 121 ? 4.202 27.221 -3.308 1.00 54.97 121 PRO A C 1
ATOM 885 O O . PRO A 1 121 ? 4.580 28.279 -3.802 1.00 54.97 121 PRO A O 1
ATOM 888 N N . GLN A 1 122 ? 4.743 26.053 -3.660 1.00 49.25 122 GLN A N 1
ATOM 889 C CA . GLN A 1 122 ? 5.746 25.907 -4.721 1.00 49.25 122 GLN A CA 1
ATOM 890 C C . GLN A 1 122 ? 5.152 26.161 -6.127 1.00 49.25 122 GLN A C 1
ATOM 892 O O .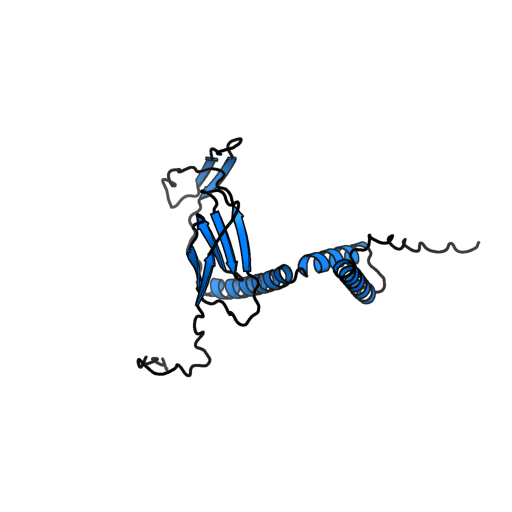 GLN A 1 122 ? 3.988 25.819 -6.366 1.00 49.25 122 GLN A O 1
ATOM 897 N N . PRO A 1 123 ? 5.944 26.677 -7.094 1.00 53.72 123 PRO A N 1
ATOM 898 C CA . PRO A 1 123 ? 5.504 26.926 -8.468 1.00 53.72 123 PRO A CA 1
ATOM 899 C C . PRO A 1 123 ? 5.028 25.653 -9.187 1.00 53.72 123 PRO A C 1
ATOM 901 O O . PRO A 1 123 ? 5.692 24.611 -9.170 1.00 53.72 123 PRO A O 1
ATOM 904 N N . VAL A 1 124 ? 3.886 25.767 -9.867 1.00 58.06 124 VAL A N 1
ATOM 905 C CA . VAL A 1 124 ? 3.079 24.664 -10.425 1.00 58.06 124 VAL A CA 1
ATOM 906 C C . VAL A 1 124 ? 3.832 23.818 -11.469 1.00 58.06 124 VAL A C 1
ATOM 908 O O . VAL A 1 124 ? 3.681 22.600 -11.506 1.00 58.06 124 VAL A O 1
ATOM 911 N N . GLU A 1 125 ? 4.736 24.410 -12.253 1.00 57.91 125 GLU A N 1
ATOM 912 C CA . GLU A 1 125 ? 5.382 23.720 -13.385 1.00 57.91 125 GLU A CA 1
ATOM 913 C C . GLU A 1 125 ? 6.440 22.675 -12.988 1.00 57.91 125 GLU A C 1
ATOM 915 O O . GLU A 1 125 ? 6.607 21.649 -13.655 1.00 57.91 125 GLU A O 1
ATOM 920 N N . LYS A 1 126 ? 7.169 22.891 -11.883 1.00 54.19 126 LYS A N 1
ATOM 921 C CA . LYS A 1 126 ? 8.097 21.870 -11.357 1.00 54.19 126 LYS A CA 1
ATOM 922 C C . LYS A 1 126 ? 7.333 20.698 -10.748 1.00 54.19 126 LYS A C 1
ATOM 924 O O . LYS A 1 126 ? 7.811 19.564 -10.808 1.00 54.19 126 LYS A O 1
ATOM 929 N N . ARG A 1 127 ? 6.143 20.964 -10.200 1.00 58.16 127 ARG A N 1
ATOM 930 C CA . ARG A 1 127 ? 5.286 19.962 -9.571 1.00 58.16 127 ARG A CA 1
ATOM 931 C C . ARG A 1 127 ? 4.808 18.930 -10.588 1.00 58.16 127 ARG A C 1
ATOM 933 O O . ARG A 1 127 ? 4.925 17.748 -10.305 1.00 58.16 127 ARG A O 1
ATOM 940 N N . GLU A 1 128 ? 4.390 19.341 -11.781 1.00 59.75 128 GLU A N 1
ATOM 941 C CA . GLU A 1 128 ? 3.862 18.421 -12.803 1.00 59.75 128 GLU A CA 1
ATOM 942 C C . GLU A 1 128 ? 4.923 17.453 -13.364 1.00 59.75 128 GLU A C 1
ATOM 944 O O . GLU A 1 128 ? 4.676 16.252 -13.502 1.00 59.75 128 GLU A O 1
ATOM 949 N N . LYS A 1 129 ? 6.149 17.928 -13.632 1.00 60.72 129 LYS A N 1
ATOM 950 C CA . LYS A 1 129 ? 7.252 17.071 -14.124 1.00 60.72 129 LYS A CA 1
ATOM 951 C C . LYS A 1 129 ? 7.778 16.107 -13.054 1.00 60.72 129 LYS A C 1
ATOM 953 O O . LYS A 1 129 ? 8.176 14.984 -13.362 1.00 60.72 129 LYS A O 1
ATOM 958 N N . LEU A 1 130 ? 7.787 16.533 -11.791 1.00 61.62 130 LEU A N 1
ATOM 959 C CA . LEU A 1 130 ? 8.129 15.663 -10.663 1.00 61.62 130 LEU A CA 1
ATOM 960 C C . LEU A 1 130 ? 7.012 14.658 -10.379 1.00 61.62 130 LEU A C 1
ATOM 962 O O . LEU A 1 130 ? 7.304 13.490 -10.147 1.00 61.62 130 LEU A O 1
ATOM 966 N N . GLN A 1 131 ? 5.750 15.082 -10.470 1.00 65.44 131 GLN A N 1
ATOM 967 C CA . GLN A 1 131 ? 4.588 14.209 -10.320 1.00 65.44 131 GLN A CA 1
ATOM 968 C C . GLN A 1 131 ? 4.557 13.129 -11.397 1.00 65.44 131 GLN A C 1
ATOM 970 O O . GLN A 1 131 ? 4.339 11.974 -11.067 1.00 65.44 131 GLN A O 1
ATOM 975 N N . THR A 1 132 ? 4.850 13.461 -12.655 1.00 72.56 132 THR A N 1
ATOM 976 C CA . THR A 1 132 ? 4.882 12.476 -13.752 1.00 72.56 132 THR A CA 1
ATOM 977 C C . THR A 1 132 ? 6.019 11.461 -13.614 1.00 72.56 132 THR A C 1
ATOM 979 O O . THR A 1 132 ? 5.789 10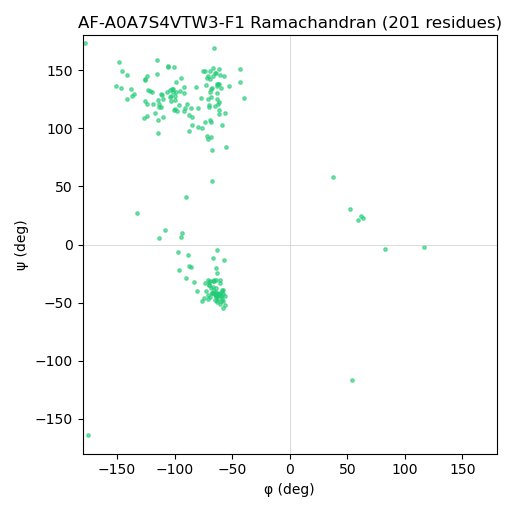.270 -13.805 1.00 72.56 132 THR A O 1
ATOM 982 N N . ARG A 1 133 ? 7.231 11.883 -13.223 1.00 73.12 133 ARG A N 1
ATOM 983 C CA . ARG A 1 133 ? 8.341 10.948 -12.941 1.00 73.12 133 ARG A CA 1
ATOM 984 C C . ARG A 1 133 ? 8.072 10.070 -11.722 1.00 73.12 133 ARG A C 1
ATOM 986 O O . ARG A 1 133 ? 8.367 8.880 -11.750 1.00 73.12 133 ARG A O 1
ATOM 993 N N . HIS A 1 134 ? 7.524 10.659 -10.662 1.00 75.62 134 HIS A N 1
ATOM 994 C CA . HIS A 1 134 ? 7.160 9.930 -9.453 1.00 75.62 134 HIS A CA 1
ATOM 995 C C . HIS A 1 134 ? 6.064 8.899 -9.738 1.00 75.62 134 HIS A C 1
ATOM 997 O O . HIS A 1 134 ? 6.212 7.749 -9.339 1.00 75.62 134 HIS A O 1
ATOM 1003 N N . LYS A 1 135 ? 5.039 9.290 -10.506 1.00 75.62 135 LYS A N 1
ATOM 1004 C CA . LYS A 1 135 ? 3.963 8.417 -10.979 1.00 75.62 135 LYS A CA 1
ATOM 1005 C C . LYS A 1 135 ? 4.508 7.215 -11.748 1.00 75.62 135 LYS A C 1
ATOM 1007 O O . LYS A 1 135 ? 4.249 6.079 -11.386 1.00 75.62 135 LYS A O 1
ATOM 1012 N N . LEU A 1 136 ? 5.362 7.450 -12.747 1.00 79.44 136 LEU A N 1
ATOM 1013 C CA . LEU A 1 136 ? 5.950 6.363 -13.536 1.00 79.44 136 LEU A CA 1
ATOM 1014 C C . LEU A 1 136 ? 6.755 5.376 -12.671 1.00 79.44 136 LEU A C 1
ATOM 1016 O O . LEU A 1 136 ? 6.696 4.168 -12.888 1.00 79.44 136 LEU A O 1
ATOM 1020 N N . ALA A 1 137 ? 7.501 5.879 -11.683 1.00 80.06 137 ALA A N 1
ATOM 1021 C CA . ALA A 1 137 ? 8.250 5.032 -10.759 1.00 80.06 137 ALA A CA 1
ATOM 1022 C C . ALA A 1 137 ? 7.331 4.218 -9.830 1.00 80.06 137 ALA A C 1
ATOM 1024 O O . ALA A 1 137 ? 7.635 3.063 -9.529 1.00 80.06 137 ALA A O 1
ATOM 1025 N N . LEU A 1 138 ? 6.212 4.801 -9.387 1.00 78.00 138 LEU A N 1
ATOM 1026 C CA . LEU A 1 138 ? 5.207 4.111 -8.580 1.00 78.00 138 LEU A CA 1
ATOM 1027 C C . LEU A 1 138 ? 4.456 3.055 -9.387 1.00 78.00 138 LEU A C 1
ATOM 1029 O O . LEU A 1 138 ? 4.324 1.937 -8.904 1.00 78.00 138 LEU A O 1
ATOM 1033 N N . ASP A 1 139 ? 4.033 3.368 -10.609 1.00 77.69 139 ASP A N 1
ATOM 1034 C CA . ASP A 1 139 ? 3.384 2.416 -11.512 1.00 77.69 139 ASP A CA 1
ATOM 1035 C C . ASP A 1 139 ? 4.305 1.225 -11.814 1.00 77.69 139 ASP A C 1
ATOM 1037 O O . ASP A 1 139 ? 3.879 0.074 -11.718 1.00 77.69 139 ASP A O 1
ATOM 1041 N N . ALA A 1 140 ? 5.592 1.478 -12.085 1.00 82.62 140 ALA A N 1
ATOM 1042 C CA . ALA A 1 140 ? 6.582 0.420 -12.281 1.00 82.62 140 ALA A CA 1
ATOM 1043 C C . ALA A 1 140 ? 6.752 -0.451 -11.027 1.00 82.62 140 ALA A C 1
ATOM 1045 O O . ALA A 1 140 ? 6.780 -1.677 -11.126 1.00 82.62 140 ALA A O 1
ATOM 1046 N N . LYS A 1 141 ? 6.826 0.164 -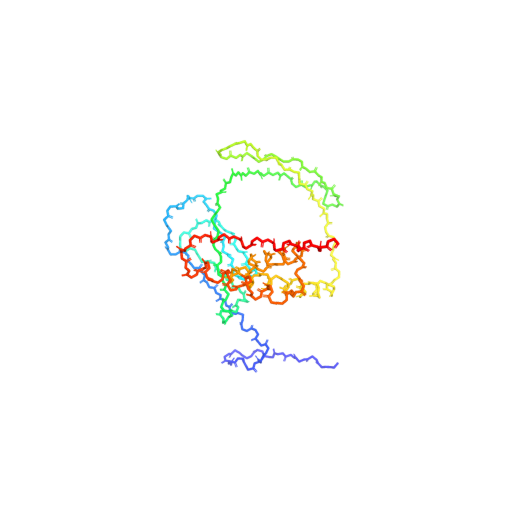9.839 1.00 82.12 141 LYS A N 1
ATOM 1047 C CA . LYS A 1 141 ? 6.903 -0.576 -8.576 1.00 82.12 141 LYS A CA 1
ATOM 1048 C C . LYS A 1 141 ? 5.645 -1.416 -8.345 1.00 82.12 141 LYS A C 1
ATOM 1050 O O . LYS A 1 141 ? 5.760 -2.605 -8.081 1.00 82.12 141 LYS A O 1
ATOM 1055 N N . ASN A 1 142 ? 4.465 -0.817 -8.490 1.00 78.44 142 ASN A N 1
ATOM 1056 C CA . ASN A 1 142 ? 3.189 -1.501 -8.318 1.00 78.44 142 ASN A CA 1
ATOM 1057 C C . ASN A 1 142 ? 3.084 -2.693 -9.275 1.00 78.44 142 ASN A C 1
ATOM 1059 O O . ASN A 1 142 ? 2.690 -3.768 -8.849 1.00 78.44 142 ASN A O 1
ATOM 1063 N N . TYR A 1 143 ? 3.493 -2.544 -10.539 1.00 83.25 143 TYR A N 1
ATOM 1064 C CA . TYR A 1 143 ? 3.531 -3.656 -11.489 1.00 83.25 143 TYR A CA 1
ATOM 1065 C C . TYR A 1 143 ? 4.426 -4.804 -11.001 1.00 83.25 143 TYR A C 1
ATOM 1067 O O . TYR A 1 143 ? 4.018 -5.964 -11.036 1.00 83.25 143 TYR A O 1
ATOM 1075 N N . LEU A 1 144 ? 5.635 -4.496 -10.526 1.00 85.00 144 LEU A N 1
ATOM 1076 C CA . LEU A 1 144 ? 6.578 -5.505 -10.037 1.00 85.00 144 LEU A CA 1
ATOM 1077 C C . LEU A 1 144 ? 6.083 -6.197 -8.760 1.00 85.00 144 LEU A C 1
ATOM 1079 O O . LEU A 1 144 ? 6.289 -7.402 -8.619 1.00 85.00 144 LEU A O 1
ATOM 1083 N N . ASP A 1 145 ? 5.426 -5.454 -7.870 1.00 79.44 145 ASP A N 1
ATOM 1084 C CA . ASP A 1 145 ? 4.839 -5.970 -6.631 1.00 79.44 145 ASP A CA 1
ATOM 1085 C C . ASP A 1 145 ? 3.604 -6.841 -6.932 1.00 79.44 145 ASP A C 1
ATOM 1087 O O . ASP A 1 145 ? 3.522 -7.964 -6.454 1.00 79.44 145 ASP A O 1
ATOM 1091 N N . CYS A 1 146 ? 2.685 -6.385 -7.795 1.00 78.62 146 CYS A N 1
ATOM 1092 C CA . CYS A 1 146 ? 1.473 -7.127 -8.172 1.00 78.62 146 CYS A CA 1
ATOM 1093 C C . CYS A 1 146 ? 1.766 -8.478 -8.849 1.00 78.62 146 CYS A C 1
ATOM 1095 O O . CYS A 1 146 ? 0.945 -9.385 -8.776 1.00 78.62 146 CYS A O 1
ATOM 1097 N N . ASN A 1 147 ? 2.888 -8.592 -9.568 1.00 81.94 147 ASN A N 1
ATOM 1098 C CA . ASN A 1 147 ? 3.282 -9.826 -10.254 1.00 81.94 147 ASN A CA 1
ATOM 1099 C C . ASN A 1 147 ? 4.241 -10.692 -9.410 1.00 81.94 147 ASN A C 1
ATOM 1101 O O . ASN A 1 147 ? 4.797 -11.669 -9.917 1.00 81.94 147 ASN A O 1
ATOM 1105 N N . ASP A 1 148 ? 4.498 -10.312 -8.153 1.00 81.38 148 ASP A N 1
ATOM 1106 C CA . ASP A 1 148 ? 5.488 -10.941 -7.273 1.00 81.38 148 ASP A CA 1
ATOM 1107 C C . ASP A 1 148 ? 6.887 -11.048 -7.917 1.00 81.38 148 ASP A C 1
ATOM 1109 O O . ASP A 1 148 ? 7.643 -11.986 -7.657 1.00 81.38 148 ASP A O 1
ATOM 1113 N N . ILE A 1 149 ? 7.253 -10.109 -8.797 1.00 87.81 149 ILE A N 1
ATOM 1114 C CA . ILE A 1 149 ? 8.536 -10.103 -9.523 1.00 87.81 149 ILE A CA 1
ATOM 1115 C C . ILE A 1 149 ? 9.603 -9.335 -8.734 1.00 87.81 149 ILE A C 1
ATOM 1117 O O . ILE A 1 149 ? 10.790 -9.657 -8.826 1.00 87.81 149 ILE A O 1
ATOM 1121 N N . TRP A 1 150 ? 9.204 -8.344 -7.928 1.00 89.00 150 TRP A N 1
ATOM 1122 C CA . TRP A 1 150 ? 10.141 -7.477 -7.207 1.00 89.00 150 TRP A CA 1
ATOM 1123 C C . TRP A 1 150 ? 11.099 -8.250 -6.286 1.00 89.00 150 TRP A C 1
ATOM 1125 O O . TRP A 1 150 ? 12.313 -8.062 -6.362 1.00 89.00 150 TRP A O 1
ATOM 1135 N N . GLY A 1 151 ? 10.571 -9.164 -5.465 1.00 87.44 151 GLY A N 1
ATOM 1136 C CA . GLY A 1 151 ? 11.367 -9.990 -4.548 1.00 87.44 151 GLY A CA 1
ATOM 1137 C C . GLY A 1 151 ? 12.443 -10.826 -5.261 1.00 87.44 151 GLY A C 1
ATOM 1138 O O . GLY A 1 151 ? 13.623 -10.688 -4.926 1.00 87.44 151 GLY A O 1
ATOM 1139 N N . PRO A 1 152 ? 12.081 -11.647 -6.267 1.00 90.00 152 PRO A N 1
ATOM 1140 C CA . PRO A 1 152 ? 13.045 -12.391 -7.078 1.00 90.00 152 PRO A CA 1
ATOM 1141 C C . PRO A 1 152 ? 14.093 -11.511 -7.762 1.00 90.00 152 PRO A C 1
ATOM 1143 O O . PRO A 1 152 ? 15.278 -11.829 -7.705 1.00 90.00 152 PRO A O 1
ATOM 1146 N N . VAL A 1 153 ? 13.693 -10.386 -8.367 1.00 91.31 153 VAL A N 1
ATOM 1147 C CA . VAL A 1 153 ? 14.630 -9.473 -9.048 1.00 91.31 153 VAL A CA 1
ATOM 1148 C C . VAL A 1 153 ? 15.619 -8.860 -8.059 1.00 91.31 153 VAL A C 1
ATOM 1150 O O . VAL A 1 153 ? 16.822 -8.826 -8.326 1.00 91.31 153 VAL A O 1
ATOM 1153 N N . GLN A 1 154 ? 15.140 -8.417 -6.895 1.00 91.62 154 GLN A N 1
ATOM 1154 C CA . GLN A 1 154 ? 15.994 -7.878 -5.842 1.00 91.62 154 GLN A CA 1
ATOM 1155 C C . GLN A 1 154 ? 16.965 -8.951 -5.315 1.00 91.62 154 GLN A C 1
ATOM 1157 O O . GLN A 1 154 ? 18.165 -8.689 -5.192 1.00 91.62 154 GLN A O 1
ATOM 1162 N N . GLY A 1 155 ? 16.475 -10.165 -5.044 1.00 91.25 155 GLY A N 1
ATOM 1163 C CA . GLY A 1 155 ? 17.292 -11.297 -4.600 1.00 91.25 155 GLY A CA 1
ATOM 1164 C C . GLY A 1 155 ? 18.375 -11.678 -5.611 1.00 91.25 155 GLY A C 1
ATOM 1165 O O . GLY A 1 155 ? 19.542 -11.832 -5.239 1.00 91.25 155 GLY A O 1
ATOM 1166 N N . MET A 1 156 ? 18.011 -11.730 -6.894 1.00 94.44 156 MET A N 1
ATOM 1167 C CA . MET A 1 156 ? 18.923 -11.983 -8.008 1.00 94.44 156 MET A CA 1
ATOM 1168 C C . MET A 1 156 ? 20.022 -10.924 -8.081 1.00 94.44 156 MET A C 1
ATOM 1170 O O . MET A 1 156 ? 21.201 -11.268 -8.160 1.00 94.44 156 MET A O 1
ATOM 1174 N N . LEU A 1 157 ? 19.661 -9.638 -8.008 1.00 94.12 157 LEU A N 1
ATOM 1175 C CA . LEU A 1 157 ? 20.624 -8.540 -8.079 1.00 94.12 157 LEU A CA 1
ATOM 1176 C C . LEU A 1 157 ? 21.615 -8.587 -6.908 1.00 94.12 157 LEU A C 1
ATOM 1178 O O . LEU A 1 157 ? 22.822 -8.448 -7.113 1.00 94.12 157 LEU A O 1
ATOM 1182 N N . HIS A 1 158 ? 21.134 -8.844 -5.689 1.00 94.06 158 HIS A N 1
ATOM 1183 C CA . HIS A 1 158 ? 22.006 -9.036 -4.528 1.00 94.06 158 HIS A CA 1
ATOM 1184 C C . HIS A 1 158 ? 22.941 -10.239 -4.696 1.00 94.06 158 HIS A C 1
ATOM 1186 O O . HIS A 1 158 ? 24.127 -10.141 -4.374 1.00 94.06 158 HIS A O 1
ATOM 1192 N N . ALA A 1 159 ? 22.437 -11.365 -5.207 1.00 91.19 159 ALA A N 1
ATOM 1193 C CA . ALA A 1 159 ? 23.235 -12.563 -5.442 1.00 91.19 159 ALA A CA 1
ATOM 1194 C C . ALA A 1 159 ? 24.301 -12.340 -6.528 1.00 91.19 159 ALA A C 1
ATOM 1196 O O . ALA A 1 159 ? 25.450 -12.745 -6.352 1.00 91.19 159 ALA A O 1
ATOM 1197 N N . LEU A 1 160 ? 23.954 -11.625 -7.600 1.00 95.19 160 LEU A N 1
ATOM 1198 C CA . LEU A 1 160 ? 24.862 -11.266 -8.687 1.00 95.19 160 LEU A CA 1
ATOM 1199 C C . LEU A 1 160 ? 25.982 -10.339 -8.205 1.00 95.19 160 LEU A C 1
ATOM 1201 O O . LEU A 1 160 ? 27.156 -10.607 -8.455 1.00 95.19 160 LEU A O 1
ATOM 1205 N N . LEU A 1 161 ? 25.643 -9.284 -7.455 1.00 94.75 161 LEU A N 1
ATOM 1206 C CA . LEU A 1 161 ? 26.631 -8.348 -6.905 1.00 94.75 161 LEU A CA 1
ATOM 1207 C C . LEU A 1 161 ? 27.552 -8.999 -5.865 1.00 94.75 161 LEU A C 1
ATOM 1209 O O . LEU A 1 161 ? 28.708 -8.589 -5.738 1.00 94.75 161 LEU A O 1
ATOM 1213 N N . LYS A 1 162 ? 27.047 -10.002 -5.136 1.00 94.38 162 LYS A N 1
ATOM 1214 C CA . LYS A 1 162 ? 27.805 -10.757 -4.134 1.00 94.38 162 LYS A CA 1
ATOM 1215 C C . LYS A 1 162 ? 28.757 -11.773 -4.761 1.00 94.38 162 LYS A C 1
ATOM 1217 O O . LYS A 1 162 ? 29.913 -11.830 -4.361 1.00 94.38 162 LYS A O 1
ATOM 1222 N N . ASN A 1 163 ? 28.273 -12.578 -5.705 1.00 91.81 163 ASN A N 1
ATOM 1223 C CA . ASN A 1 163 ? 29.037 -13.692 -6.270 1.00 91.81 163 ASN A CA 1
ATOM 1224 C C . ASN A 1 163 ? 29.917 -13.273 -7.452 1.00 91.81 163 ASN A C 1
ATOM 1226 O O . ASN A 1 163 ? 30.831 -14.014 -7.793 1.00 91.81 163 ASN A O 1
ATOM 1230 N N . ARG A 1 164 ? 29.638 -12.110 -8.067 1.00 92.75 164 ARG A N 1
ATOM 1231 C CA . ARG A 1 164 ? 30.361 -11.543 -9.221 1.00 92.75 164 ARG A CA 1
ATOM 1232 C C . ARG A 1 164 ? 30.805 -12.616 -10.227 1.00 92.75 164 ARG A C 1
ATOM 1234 O O . ARG A 1 164 ? 32.002 -12.761 -10.475 1.00 92.75 164 ARG A O 1
ATOM 1241 N N . PRO A 1 165 ? 29.855 -13.397 -10.765 1.00 94.44 165 PRO A N 1
ATOM 1242 C CA . PRO A 1 165 ? 30.174 -14.459 -11.705 1.00 94.44 165 PRO A CA 1
ATOM 1243 C C . PRO A 1 165 ? 30.833 -13.880 -12.961 1.00 94.44 165 PRO A C 1
ATOM 1245 O O . PRO A 1 165 ? 30.551 -12.750 -13.362 1.00 94.44 165 PRO A O 1
ATOM 1248 N N . GLN A 1 166 ? 31.685 -14.681 -13.598 1.00 92.19 166 GLN A N 1
ATOM 1249 C CA . GLN A 1 166 ? 32.356 -14.301 -14.841 1.00 92.19 166 GLN A CA 1
ATOM 1250 C C . GLN A 1 166 ? 31.359 -14.093 -15.995 1.00 92.19 166 GLN A C 1
ATOM 1252 O O . GLN A 1 166 ? 31.582 -13.234 -16.844 1.00 92.19 166 GLN A O 1
ATOM 1257 N N . ASP A 1 167 ? 30.240 -14.827 -15.976 1.00 95.25 167 ASP A N 1
ATOM 1258 C CA . ASP A 1 167 ? 29.083 -14.608 -16.846 1.00 95.25 167 ASP A CA 1
ATOM 1259 C C . ASP A 1 167 ? 27.845 -14.176 -16.025 1.00 95.25 167 ASP A C 1
ATOM 1261 O O . ASP A 1 167 ? 27.134 -15.017 -15.462 1.00 95.25 167 ASP A O 1
ATOM 1265 N N . PRO A 1 168 ? 27.570 -12.863 -15.921 1.00 93.69 168 PRO A N 1
ATOM 1266 C CA . PRO A 1 168 ? 26.428 -12.351 -15.171 1.00 93.69 168 PRO A CA 1
ATOM 1267 C C . PRO A 1 168 ? 25.083 -12.670 -15.827 1.00 93.69 168 PRO A C 1
ATOM 1269 O O . PRO A 1 168 ? 24.101 -12.854 -15.112 1.00 93.69 168 PRO A O 1
ATOM 1272 N N . VAL A 1 169 ? 25.011 -12.751 -17.160 1.00 94.62 169 VAL A N 1
ATOM 1273 C CA . VAL A 1 169 ? 23.741 -12.996 -17.859 1.00 94.62 169 VAL A CA 1
ATOM 1274 C C . VAL A 1 169 ? 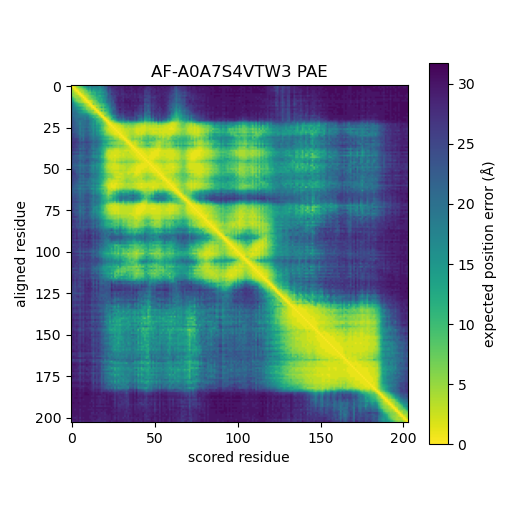23.324 -14.452 -17.702 1.00 94.62 169 VAL A C 1
ATOM 1276 O O . VAL A 1 169 ? 22.182 -14.707 -17.317 1.00 94.62 169 VAL A O 1
ATOM 1279 N N . GLY A 1 170 ? 24.251 -15.395 -17.897 1.00 94.38 170 GLY A N 1
ATOM 1280 C CA . GLY A 1 170 ? 23.993 -16.816 -17.655 1.00 94.38 170 GLY A CA 1
ATOM 1281 C C . GLY A 1 170 ? 23.559 -17.095 -16.214 1.00 94.38 170 GLY A C 1
ATOM 1282 O O . GLY A 1 170 ? 22.613 -17.848 -15.981 1.00 94.38 170 GLY A O 1
ATOM 1283 N N . TYR A 1 171 ? 24.171 -16.409 -15.242 1.00 95.00 171 TYR A N 1
ATOM 1284 C CA . TYR A 1 171 ? 23.776 -16.506 -13.836 1.00 95.00 171 TYR A CA 1
ATOM 1285 C C . TYR A 1 171 ? 22.348 -15.999 -13.572 1.00 95.00 171 TYR A C 1
ATOM 1287 O O . TYR A 1 171 ? 21.602 -16.643 -12.837 1.00 95.00 171 TYR A O 1
ATOM 1295 N N . MET A 1 172 ? 21.946 -14.868 -14.170 1.00 93.19 172 MET A N 1
ATOM 1296 C CA . MET A 1 172 ? 20.582 -14.334 -14.021 1.00 93.19 172 MET A CA 1
ATOM 1297 C C . MET A 1 172 ? 19.529 -15.291 -14.582 1.00 93.19 172 MET A C 1
ATOM 1299 O O . MET A 1 172 ? 18.508 -15.515 -13.937 1.00 93.19 172 MET A O 1
ATOM 1303 N N . ILE A 1 173 ? 19.785 -15.881 -15.754 1.00 94.81 173 ILE A N 1
ATOM 1304 C CA . ILE A 1 173 ? 18.875 -16.857 -16.367 1.00 94.81 173 ILE A CA 1
ATOM 1305 C C . ILE A 1 173 ? 18.713 -18.066 -15.441 1.00 94.81 173 ILE A C 1
ATOM 1307 O O . ILE A 1 173 ? 17.587 -18.404 -15.089 1.00 94.81 173 ILE A O 1
ATOM 1311 N N . ALA A 1 174 ? 19.822 -18.653 -14.975 1.00 93.06 174 ALA A N 1
ATOM 1312 C CA . ALA A 1 174 ? 19.791 -19.800 -14.069 1.00 93.06 174 ALA A CA 1
ATOM 1313 C C . ALA A 1 174 ? 19.044 -19.498 -12.756 1.00 93.06 174 ALA A C 1
ATOM 1315 O O . ALA A 1 174 ? 18.260 -20.321 -12.293 1.00 93.06 174 ALA A O 1
ATOM 1316 N N . TYR A 1 175 ? 19.244 -18.306 -12.180 1.00 94.06 175 TYR A N 1
ATOM 1317 C CA . TYR A 1 175 ? 18.550 -17.875 -10.964 1.00 94.06 175 TYR A CA 1
ATOM 1318 C C . TYR A 1 175 ? 17.033 -17.763 -11.167 1.00 94.06 175 TYR A C 1
ATOM 1320 O O . TYR A 1 175 ? 16.258 -18.176 -10.307 1.00 94.06 175 TYR A O 1
ATOM 1328 N N . LEU A 1 176 ? 16.593 -17.202 -12.298 1.00 92.25 176 LEU A N 1
ATOM 1329 C CA . LEU A 1 176 ? 15.168 -17.075 -12.609 1.00 92.25 176 LEU A CA 1
ATOM 1330 C C . LEU A 1 176 ? 14.523 -18.429 -12.922 1.00 92.25 176 LEU A C 1
ATOM 1332 O O . LEU A 1 176 ? 13.376 -18.635 -12.535 1.00 92.25 176 LEU A O 1
ATOM 1336 N N . THR A 1 177 ? 15.247 -19.349 -13.565 1.00 92.00 177 THR A N 1
ATOM 1337 C CA . THR A 1 177 ? 14.785 -20.728 -13.782 1.00 92.00 177 THR A CA 1
ATOM 1338 C C . THR A 1 177 ? 14.590 -21.463 -12.453 1.00 92.00 177 THR A C 1
ATOM 1340 O O . THR A 1 177 ? 13.510 -21.990 -12.217 1.00 92.00 177 THR A O 1
ATOM 1343 N N . ASP A 1 178 ? 15.561 -21.402 -11.536 1.00 90.06 178 ASP A N 1
ATOM 1344 C CA . ASP A 1 178 ? 15.446 -22.003 -10.194 1.00 90.06 178 ASP A CA 1
ATOM 1345 C C . ASP A 1 178 ? 14.273 -21.402 -9.392 1.00 90.06 178 ASP A C 1
ATOM 1347 O O . ASP A 1 178 ? 13.474 -22.113 -8.781 1.00 90.06 178 ASP A O 1
ATOM 1351 N N . ALA A 1 179 ? 14.096 -20.078 -9.463 1.00 87.25 179 ALA A N 1
ATOM 1352 C CA . ALA A 1 179 ? 12.966 -19.395 -8.836 1.00 87.25 179 ALA A CA 1
ATOM 1353 C C . ALA A 1 179 ? 11.608 -19.776 -9.457 1.00 87.25 179 ALA A C 1
ATOM 1355 O O . ALA A 1 179 ? 10.592 -19.766 -8.757 1.00 87.25 179 ALA A O 1
ATOM 1356 N N . GLN A 1 180 ? 11.567 -20.091 -10.754 1.00 86.50 180 GLN A N 1
ATOM 1357 C CA . GLN A 1 180 ? 10.372 -20.584 -11.436 1.00 86.50 180 GLN A CA 1
ATOM 1358 C C . GLN A 1 180 ? 10.046 -22.019 -10.999 1.00 86.50 180 GLN A C 1
ATOM 1360 O O . GLN A 1 180 ? 8.891 -22.310 -10.678 1.00 86.50 180 GLN A O 1
ATOM 1365 N N . ASP A 1 181 ? 11.051 -22.886 -10.902 1.00 86.62 181 ASP A N 1
ATOM 1366 C CA . ASP A 1 181 ? 10.886 -24.271 -10.456 1.00 86.62 181 ASP A CA 1
ATOM 1367 C C . ASP A 1 181 ? 10.401 -24.341 -9.000 1.00 86.62 181 ASP A C 1
ATOM 1369 O O . ASP A 1 181 ? 9.466 -25.083 -8.700 1.00 86.62 181 ASP A O 1
ATOM 1373 N N . ALA A 1 182 ? 10.921 -23.484 -8.114 1.00 81.19 182 ALA A N 1
ATOM 1374 C CA . ALA A 1 182 ? 10.459 -23.372 -6.726 1.00 81.19 182 ALA A CA 1
ATOM 1375 C C . ALA A 1 182 ? 8.994 -22.902 -6.590 1.00 81.19 182 ALA A C 1
ATOM 1377 O O . ALA A 1 182 ? 8.345 -23.169 -5.579 1.00 81.19 182 ALA A O 1
ATOM 1378 N N . ARG A 1 183 ? 8.457 -22.189 -7.592 1.00 78.00 183 ARG A N 1
ATOM 1379 C CA . ARG A 1 183 ? 7.048 -21.749 -7.621 1.00 78.00 183 ARG A CA 1
ATOM 1380 C C . ARG A 1 183 ? 6.105 -22.826 -8.144 1.00 78.00 183 ARG A C 1
ATOM 1382 O O . ARG A 1 183 ? 4.950 -22.868 -7.728 1.00 78.00 183 ARG A O 1
ATOM 1389 N N . HIS A 1 184 ? 6.574 -23.667 -9.062 1.00 72.50 184 HIS A N 1
ATOM 1390 C CA . HIS A 1 184 ? 5.758 -24.704 -9.699 1.00 72.50 184 HIS A CA 1
ATOM 1391 C C . HIS A 1 184 ? 5.891 -26.083 -9.042 1.00 72.50 184 HIS A C 1
ATOM 1393 O O . HIS A 1 184 ? 4.982 -26.902 -9.162 1.00 72.50 184 HIS A O 1
ATOM 1399 N N . GLY A 1 185 ? 6.981 -26.340 -8.322 1.00 57.66 185 GLY A N 1
ATOM 1400 C CA . GLY A 1 185 ? 7.216 -27.574 -7.588 1.00 57.66 185 GLY A CA 1
ATOM 1401 C C . GLY A 1 185 ? 7.319 -27.307 -6.094 1.00 57.66 185 GLY A C 1
ATOM 1402 O O . GLY A 1 185 ? 8.294 -26.726 -5.634 1.00 57.66 185 GLY A O 1
ATOM 1403 N N . GLY A 1 186 ? 6.354 -27.797 -5.311 1.00 50.25 186 GLY A N 1
ATOM 1404 C CA . GLY A 1 186 ? 6.453 -27.899 -3.849 1.00 50.25 186 GLY A CA 1
ATOM 1405 C C . GLY A 1 186 ? 7.500 -28.930 -3.398 1.00 50.25 186 GLY A C 1
ATOM 1406 O O . GLY A 1 186 ? 7.172 -29.865 -2.673 1.00 50.25 186 GLY A O 1
ATOM 1407 N N . GLY A 1 187 ? 8.742 -28.794 -3.863 1.00 43.56 187 GLY A N 1
ATOM 1408 C CA . GLY A 1 187 ? 9.877 -29.661 -3.567 1.00 43.56 187 GLY A CA 1
ATOM 1409 C C . GLY A 1 187 ? 10.994 -28.872 -2.891 1.00 43.56 187 GLY A C 1
ATOM 1410 O O . GLY A 1 187 ? 11.359 -27.791 -3.333 1.00 43.56 187 GLY A O 1
ATOM 1411 N N . ALA A 1 188 ? 11.493 -29.420 -1.786 1.00 45.47 188 ALA A N 1
ATOM 1412 C CA . ALA A 1 188 ? 12.499 -28.862 -0.886 1.00 45.47 188 ALA A CA 1
ATOM 1413 C C . ALA A 1 188 ? 13.710 -28.178 -1.572 1.00 45.47 188 ALA A C 1
ATOM 1415 O O . ALA A 1 188 ? 14.130 -28.611 -2.645 1.00 45.47 188 ALA A O 1
ATOM 1416 N N . PRO A 1 189 ? 14.339 -27.173 -0.922 1.00 47.41 189 PRO A N 1
ATOM 1417 C CA . PRO A 1 189 ? 15.514 -26.491 -1.458 1.00 47.41 189 PRO A CA 1
ATOM 1418 C C . PRO A 1 189 ? 16.673 -27.480 -1.639 1.00 47.41 189 PRO A C 1
ATOM 1420 O O . PRO A 1 189 ? 17.222 -28.005 -0.667 1.00 47.41 189 PRO A O 1
ATOM 1423 N N . GLY A 1 190 ? 17.033 -27.734 -2.897 1.00 51.91 190 GLY A N 1
ATOM 1424 C CA . GLY A 1 190 ? 18.198 -28.529 -3.266 1.00 51.91 190 GLY A CA 1
ATOM 1425 C C . GLY A 1 190 ? 19.503 -27.856 -2.815 1.00 51.91 190 GLY A C 1
ATOM 1426 O O . GLY A 1 190 ? 19.582 -26.625 -2.747 1.00 51.91 190 GLY A O 1
ATOM 1427 N N . PRO A 1 191 ? 20.539 -28.638 -2.467 1.00 49.75 191 PRO A N 1
ATOM 1428 C CA . PRO A 1 191 ? 21.777 -28.108 -1.921 1.00 49.75 191 PRO A CA 1
ATOM 1429 C C . PRO A 1 191 ? 22.477 -27.209 -2.943 1.00 49.75 191 PRO A C 1
ATOM 1431 O O . PRO A 1 191 ? 22.766 -27.611 -4.069 1.00 49.75 191 PRO A O 1
ATOM 1434 N N . ARG A 1 192 ? 22.763 -25.981 -2.499 1.00 58.12 192 ARG A N 1
ATOM 1435 C CA . ARG A 1 192 ? 23.596 -24.980 -3.177 1.00 58.12 192 ARG A CA 1
ATOM 1436 C C . ARG A 1 192 ? 24.818 -25.650 -3.828 1.00 58.12 192 ARG A C 1
ATOM 1438 O O . ARG A 1 192 ? 25.580 -26.291 -3.099 1.00 58.12 192 ARG A O 1
ATOM 1445 N N . PRO A 1 193 ? 25.075 -25.465 -5.135 1.00 46.34 193 PRO A N 1
ATOM 1446 C CA . PRO A 1 193 ? 26.341 -25.883 -5.715 1.00 46.34 193 PRO A CA 1
ATOM 1447 C C . PRO A 1 193 ? 27.468 -25.092 -5.044 1.00 46.34 193 PRO A C 1
ATOM 1449 O O . PRO A 1 193 ? 27.466 -23.858 -5.007 1.00 46.34 193 PRO A O 1
ATOM 1452 N N . ALA A 1 194 ? 28.391 -25.833 -4.433 1.00 48.66 194 ALA A N 1
ATOM 1453 C CA . ALA A 1 194 ? 29.564 -25.292 -3.773 1.00 48.66 194 ALA A CA 1
ATOM 1454 C C . ALA A 1 194 ? 30.437 -24.517 -4.779 1.00 48.66 194 ALA A C 1
ATOM 1456 O O . ALA A 1 194 ? 30.527 -24.914 -5.945 1.00 48.66 194 ALA A O 1
ATOM 1457 N N . PRO A 1 195 ? 31.099 -23.429 -4.350 1.00 52.62 195 PRO A N 1
ATOM 1458 C CA . PRO A 1 195 ? 32.056 -22.728 -5.191 1.00 52.62 195 PRO A CA 1
ATOM 1459 C C . PRO A 1 195 ? 33.200 -23.681 -5.551 1.00 52.62 195 PRO A C 1
ATOM 1461 O O . PRO A 1 195 ? 33.859 -24.233 -4.668 1.00 52.62 195 PRO A O 1
ATOM 1464 N N . GLN A 1 196 ? 33.423 -23.885 -6.850 1.00 45.88 196 GLN A N 1
ATOM 1465 C CA . GLN A 1 196 ? 34.600 -24.581 -7.357 1.00 45.88 196 GLN A CA 1
ATOM 1466 C C . GLN A 1 196 ? 35.822 -23.697 -7.087 1.00 45.88 196 GLN A C 1
ATOM 1468 O O . GLN A 1 196 ? 36.133 -22.792 -7.855 1.00 45.88 196 GLN A O 1
ATOM 1473 N N . GLY A 1 197 ? 36.455 -23.925 -5.937 1.00 46.94 197 GLY A N 1
ATOM 1474 C CA . GLY A 1 197 ? 37.752 -23.362 -5.594 1.00 46.94 197 GLY A CA 1
ATOM 1475 C C . GLY A 1 197 ? 38.841 -23.960 -6.480 1.00 46.94 197 GLY A C 1
ATOM 1476 O O . GLY A 1 197 ? 38.882 -25.169 -6.709 1.00 46.94 197 GLY A O 1
ATOM 1477 N N . GLU A 1 198 ? 39.687 -23.071 -6.984 1.00 49.12 198 GLU A N 1
ATOM 1478 C CA . GLU A 1 198 ? 40.835 -23.325 -7.842 1.00 49.12 198 GLU A CA 1
ATOM 1479 C C . GLU A 1 198 ? 41.703 -24.525 -7.441 1.00 49.12 198 GLU A C 1
ATOM 1481 O O . GLU A 1 198 ? 42.033 -24.783 -6.284 1.00 49.12 198 GLU A O 1
ATOM 1486 N N . ARG A 1 199 ? 42.112 -25.234 -8.490 1.00 60.91 199 ARG A N 1
ATOM 1487 C CA . ARG A 1 199 ? 43.049 -26.353 -8.521 1.00 60.91 199 ARG A CA 1
ATOM 1488 C C . ARG A 1 199 ? 44.467 -25.846 -8.188 1.00 60.91 199 ARG A C 1
ATOM 1490 O O . ARG A 1 199 ? 44.925 -24.934 -8.875 1.00 60.91 199 ARG A O 1
ATOM 1497 N N . PRO A 1 200 ? 45.198 -26.414 -7.209 1.00 56.06 200 PRO A N 1
ATOM 1498 C CA . PRO A 1 200 ? 46.583 -26.020 -6.976 1.00 56.06 200 PRO A CA 1
ATOM 1499 C C . PRO A 1 200 ? 47.493 -26.571 -8.084 1.00 56.06 200 PRO A C 1
ATOM 1501 O O . PRO A 1 200 ? 47.342 -27.713 -8.528 1.00 56.06 200 PRO A O 1
ATOM 1504 N N . ALA A 1 201 ? 48.420 -25.729 -8.542 1.00 59.56 201 ALA A N 1
ATOM 1505 C CA . ALA A 1 201 ? 49.451 -26.071 -9.516 1.00 59.56 201 ALA A CA 1
ATOM 1506 C C . ALA A 1 201 ? 50.458 -27.086 -8.933 1.00 59.56 201 ALA A C 1
ATOM 1508 O O . ALA A 1 201 ? 50.755 -27.017 -7.737 1.00 59.56 201 ALA A O 1
ATOM 1509 N N . PRO A 1 202 ? 50.992 -28.022 -9.740 1.00 65.12 202 PRO A N 1
ATOM 1510 C CA . PRO A 1 202 ? 52.079 -28.892 -9.307 1.00 65.12 202 PRO A CA 1
ATOM 1511 C C . PRO A 1 202 ? 53.423 -28.146 -9.280 1.00 65.12 202 PRO A C 1
ATOM 1513 O O . PRO A 1 202 ? 53.631 -27.202 -10.044 1.00 65.12 202 PRO A O 1
ATOM 1516 N N . ALA A 1 203 ? 54.274 -28.599 -8.356 1.00 62.75 203 ALA A N 1
ATOM 1517 C CA . ALA A 1 203 ? 55.595 -28.081 -7.997 1.00 62.75 203 ALA A CA 1
ATOM 1518 C C . ALA A 1 203 ? 56.637 -28.126 -9.124 1.00 62.75 203 ALA A C 1
ATOM 1520 O O . ALA A 1 203 ? 56.544 -29.033 -9.984 1.00 62.75 203 ALA A O 1
#

Foldseek 3Di:
DDDDDDDDDPPDDDPDPPPPVFDKDKDAAQDDPPADQQKWKWKDWQPDIDIDGDDHGDIDIDTNHPPPPPTDIDIDIGHDQFDDDDDDDPDLADKDWDWDWTHGPPDGTDIDIDIRHRDDDDDPPVVVVVVVVVSVVSNVVSVCVRVVNVVLVVVLVVVCVVVVDPDSVVSSVVSVVVVVCVVVDPDDDDDDDDPPDDDDDDD

Sequence (203 aa):
ARGGACLLVPGSPCRCTSCLCDKTMHITIVEAGDLPSDAFLSVRVGETKRLRPFKVGEAFTFKGVDASSGGCIQFDAYEKLGSLMTRGPEDASKESLQDVSIPTAHGPSISAKIRVSPTEPQPVEKREKLQTRHKLALDAKNYLDCNDIWGPVQGMLHALLKNRPQDPVGYMIAYLTDAQDARHGGGAPGPRPAPQGERPAPA

Mean predicted aligned error: 17.48 Å

Radius of gyration: 26.58 Å; Cα contacts (8 Å, |Δi|>4): 187; chains: 1; bounding box: 82×62×58 Å

Solvent-accessible surface area (backbone atoms only — not comparable to full-atom values): 13207 Å² total; per-residue (Å²): 140,81,86,82,82,81,80,84,64,92,88,64,85,81,89,50,98,77,62,77,72,64,39,66,46,73,49,62,44,80,75,84,78,97,69,63,87,69,23,30,37,31,45,28,49,76,88,51,69,48,75,43,77,57,54,79,67,48,66,48,72,42,72,70,48,65,85,84,70,76,67,57,74,47,79,47,81,41,73,72,54,57,72,73,89,78,83,75,74,94,52,74,85,46,76,45,79,45,82,45,72,29,53,35,83,88,60,75,61,51,74,48,79,46,76,49,66,66,79,80,88,73,68,66,72,65,49,53,60,48,48,52,55,51,46,53,55,48,52,53,48,50,54,28,56,68,68,64,43,44,65,58,53,52,52,48,52,54,49,46,72,68,64,61,55,96,52,60,67,65,50,52,53,54,53,51,51,54,57,48,47,59,71,76,37,103,59,80,89,74,83,76,82,72,85,85,73,82,81,82,81,84,136

Organism: NCBI:txid311494